Protein AF-0000000069212699 (afdb_homodimer)

Foldseek 3Di:
DVVVVLVCLLPVVLVVQCVVCVVVVPPVLNVLSVLSVVVSVVVVVVLVVCVVVDPPVVSSVVSSVVSCQCPPPNNVSSVVCCVPPVVVVCVVCVVVVVVVVVVVVVVVVVVVVVVVVVVVVVVVVVVVVVVVVVVVVD/DLVVVLVCLLPVVLVVQCVVCVVVVPPVLNVLSVLSVVVSVVVVVVLVVCVVVDPPVVSSVVSSVVSVQCPPPNNVSSVVCCVPPVVVVCVVCVVVVVVVVVVVVVVVVVVCVVVVVVVVVVVVVVVVVVVVVVVVVD

pLDDT: mean 81.92, std 11.81, range [38.22, 97.56]

Radius of gyration: 22.48 Å; Cα contacts (8 Å, |Δi|>4): 158; chains: 2; bounding box: 38×95×48 Å

Sequence (276 aa):
MMNFLLHTIRIIYPLIQSFKVLKNKDKEGQQTLLKYWCINWMISLLDIVLEIVLNDLLVDIVLVSLAIGLIYNNFKFSAAIFNNSIQPFIYQHEKKIEQFFSFIDDKVKSVWDKSSNSIENAAKEKIGEVVADQFKKKMMNFLLHTIRIIYPLIQSFKVLKNKDKEGQQTLLKYWCINWMISLLDIVLEIVLNDLLVDIVLVSLAIGLIYNNFKFSAAIFNNSIQPFIYQHEKKIEQFFSFIDDKVKSVWDKSSNSIENAAKEKIGEVVADQFKKK

InterPro domains:
  IPR004345 TB2/DP1/HVA22 [PF03134] (14-89)

Solvent-accessible surface area (backbone atoms only — not comparable to full-atom values): 14486 Å² total; per-residue (Å²): 120,74,60,57,59,52,50,43,56,68,44,52,51,55,46,52,51,47,52,49,24,57,74,66,65,32,63,68,52,38,51,31,50,40,37,32,54,48,49,53,53,52,50,56,57,47,46,60,54,41,58,72,75,39,55,69,71,58,39,50,53,52,51,49,51,52,50,52,47,36,56,34,79,82,25,47,46,22,33,47,49,36,60,68,51,50,48,50,52,48,63,74,38,38,69,62,48,50,50,50,51,50,54,49,55,50,50,52,51,51,50,46,56,54,44,53,51,46,51,51,48,48,48,49,48,49,50,42,48,54,52,48,50,57,52,66,75,94,118,73,61,57,57,51,51,42,56,67,44,52,52,56,46,52,50,48,52,50,24,58,74,66,67,33,64,68,52,39,50,31,50,40,38,31,55,49,49,54,53,55,50,53,57,46,47,60,54,39,58,73,75,40,56,70,70,57,41,50,54,52,51,50,53,53,51,52,47,35,54,33,79,82,26,48,46,22,33,48,49,36,60,67,48,50,48,51,52,48,62,77,38,38,69,62,48,51,50,50,50,50,53,50,55,51,51,53,48,52,50,47,56,52,44,56,51,46,51,51,47,47,50,49,48,50,51,44,47,54,51,49,52,58,53,65,78,93

Structure (mmCIF, N/CA/C/O backbone):
data_AF-0000000069212699-model_v1
#
loop_
_entity.id
_entity.type
_entity.pdbx_description
1 polymer 'Chromosome undetermined scaffold_17, whole genome shotgun sequence'
#
loop_
_atom_site.group_PDB
_atom_site.id
_atom_site.type_symbol
_atom_site.label_atom_id
_atom_site.label_alt_id
_atom_site.label_comp_id
_atom_site.label_asym_id
_atom_site.label_entity_id
_atom_site.label_seq_id
_atom_site.pdbx_PDB_ins_code
_atom_site.Cartn_x
_atom_site.Cartn_y
_atom_site.Cartn_z
_atom_site.occupancy
_atom_site.B_iso_or_equiv
_atom_site.auth_seq_id
_atom_site.auth_comp_id
_atom_site.auth_asym_id
_atom_site.auth_atom_id
_atom_site.pdbx_PDB_model_num
ATOM 1 N N . MET A 1 1 ? -17.484 11.742 -4.602 1 38.22 1 MET A N 1
ATOM 2 C CA . MET A 1 1 ? -16.969 11.75 -5.965 1 38.22 1 MET A CA 1
ATOM 3 C C . MET A 1 1 ? -15.438 11.797 -5.957 1 38.22 1 MET A C 1
ATOM 5 O O . MET A 1 1 ? -14.789 11.055 -6.691 1 38.22 1 MET A O 1
ATOM 9 N N . MET A 1 2 ? -14.812 12.938 -5.219 1 47.59 2 MET A N 1
ATOM 10 C CA . MET A 1 2 ? -13.391 13.273 -5.199 1 47.59 2 MET A CA 1
ATOM 11 C C . MET A 1 2 ? -12.562 12.102 -4.688 1 47.59 2 MET A C 1
ATOM 13 O O . MET A 1 2 ? -11.344 12.086 -4.855 1 47.59 2 MET A O 1
ATOM 17 N N . ASN A 1 3 ? -13.438 11.008 -4.258 1 66.75 3 ASN A N 1
ATOM 18 C CA . ASN A 1 3 ? -12.773 10.023 -3.402 1 66.75 3 ASN A CA 1
ATOM 19 C C . ASN A 1 3 ? -12.039 8.969 -4.223 1 66.75 3 ASN A C 1
ATOM 21 O O . ASN A 1 3 ? -10.938 8.547 -3.865 1 66.75 3 ASN A O 1
ATOM 25 N N . PHE A 1 4 ? -12.633 8.867 -5.523 1 70.12 4 PHE A N 1
ATOM 26 C CA . PHE A 1 4 ? -12 7.828 -6.332 1 70.12 4 PHE A CA 1
ATOM 27 C C . PHE A 1 4 ? -10.688 8.32 -6.914 1 70.12 4 PHE A C 1
ATOM 29 O O . PHE A 1 4 ? -9.68 7.609 -6.879 1 70.12 4 PHE A O 1
ATOM 36 N N . LEU A 1 5 ? -10.766 9.578 -7.336 1 67.88 5 LEU A N 1
ATOM 37 C CA . LEU A 1 5 ? -9.57 10.164 -7.922 1 67.88 5 LEU A CA 1
ATOM 38 C C . LEU A 1 5 ? -8.43 10.211 -6.906 1 67.88 5 LEU A C 1
ATOM 40 O O . LEU A 1 5 ? -7.285 9.898 -7.234 1 67.88 5 LEU A O 1
ATOM 44 N N . LEU A 1 6 ? -8.805 10.523 -5.738 1 72.69 6 LEU A N 1
ATOM 45 C CA . LEU A 1 6 ? -7.797 10.609 -4.684 1 72.69 6 LEU A CA 1
ATOM 46 C C . LEU A 1 6 ? -7.191 9.242 -4.391 1 72.69 6 LEU A C 1
ATOM 48 O O . LEU A 1 6 ? -5.977 9.125 -4.219 1 72.69 6 LEU A O 1
ATOM 52 N N . HIS A 1 7 ? -8.016 8.242 -4.449 1 77.56 7 HIS A N 1
ATOM 53 C CA . HIS A 1 7 ? -7.535 6.895 -4.188 1 77.56 7 HIS A CA 1
ATOM 54 C C . HIS A 1 7 ? -6.629 6.406 -5.312 1 77.56 7 HIS A C 1
ATOM 56 O O . HIS A 1 7 ? -5.598 5.773 -5.059 1 77.56 7 HIS A O 1
ATOM 62 N N . THR A 1 8 ? -6.984 6.832 -6.508 1 74.19 8 THR A N 1
ATOM 63 C CA . THR A 1 8 ? -6.188 6.418 -7.66 1 74.19 8 THR A CA 1
ATOM 64 C C . THR A 1 8 ? -4.801 7.055 -7.613 1 74.19 8 THR A C 1
ATOM 66 O O . THR A 1 8 ? -3.797 6.379 -7.844 1 74.19 8 THR A O 1
ATOM 69 N N . ILE A 1 9 ? -4.73 8.273 -7.25 1 78.38 9 ILE A N 1
ATOM 70 C CA . ILE A 1 9 ? -3.459 8.984 -7.219 1 78.38 9 ILE A CA 1
ATOM 71 C C . ILE A 1 9 ? -2.586 8.43 -6.098 1 78.38 9 ILE A C 1
ATOM 73 O O . ILE A 1 9 ? -1.366 8.32 -6.246 1 78.38 9 ILE A O 1
ATOM 77 N N . ARG A 1 10 ? -3.229 8.078 -5.02 1 84.69 10 ARG A N 1
ATOM 78 C CA . ARG A 1 10 ? -2.51 7.605 -3.842 1 84.69 10 ARG A CA 1
ATOM 79 C C . ARG A 1 10 ? -2.025 6.172 -4.035 1 84.69 10 ARG A C 1
ATOM 81 O O . ARG A 1 10 ? -1.122 5.715 -3.332 1 84.69 10 ARG A O 1
ATOM 88 N N . ILE A 1 11 ? -2.5 5.508 -5.09 1 89.31 11 ILE A N 1
ATOM 89 C CA . ILE A 1 11 ? -2.188 4.09 -5.219 1 89.31 11 ILE A CA 1
ATOM 90 C C . ILE A 1 11 ? -1.517 3.83 -6.566 1 89.31 11 ILE A C 1
ATOM 92 O O . ILE A 1 11 ? -0.404 3.301 -6.621 1 89.31 11 ILE A O 1
ATOM 96 N N . ILE A 1 12 ? -2.127 4.387 -7.641 1 87.88 12 ILE A N 1
ATOM 97 C CA . ILE A 1 12 ? -1.696 4.012 -8.984 1 87.88 12 ILE A CA 1
ATOM 98 C C . ILE A 1 12 ? -0.33 4.625 -9.281 1 87.88 12 ILE A C 1
ATOM 100 O O . ILE A 1 12 ? 0.588 3.93 -9.719 1 87.88 12 ILE A O 1
ATOM 104 N N . TYR A 1 13 ? -0.204 5.859 -8.945 1 89.5 13 TYR A N 1
ATOM 105 C CA . TYR A 1 13 ? 1.043 6.539 -9.281 1 89.5 13 TYR A CA 1
ATOM 106 C C . TYR A 1 13 ? 2.211 5.949 -8.5 1 89.5 13 TYR A C 1
ATOM 108 O O . TYR A 1 13 ? 3.227 5.566 -9.086 1 89.5 13 TYR A O 1
ATOM 116 N N . PRO A 1 14 ? 2.09 5.875 -7.195 1 92.94 14 PRO A N 1
ATOM 117 C CA . PRO A 1 14 ? 3.189 5.254 -6.457 1 92.94 14 PRO A CA 1
ATOM 118 C C . PRO A 1 14 ? 3.449 3.812 -6.895 1 92.94 14 PRO A C 1
ATOM 120 O O . PRO A 1 14 ? 4.594 3.35 -6.859 1 92.94 14 PRO A O 1
ATOM 123 N N . LEU A 1 15 ? 2.434 3.123 -7.277 1 92.88 15 LEU A N 1
ATOM 124 C CA . LEU A 1 15 ? 2.592 1.754 -7.762 1 92.88 15 LEU A CA 1
ATOM 125 C C . LEU A 1 15 ? 3.443 1.719 -9.023 1 92.88 15 LEU A C 1
ATOM 127 O O . LEU A 1 15 ? 4.379 0.92 -9.125 1 92.88 15 LEU A O 1
ATOM 131 N N . ILE A 1 16 ? 3.172 2.604 -9.891 1 91.31 16 ILE A N 1
ATOM 132 C CA . ILE A 1 16 ? 3.908 2.691 -11.141 1 91.31 16 ILE A CA 1
ATOM 133 C C . ILE A 1 16 ? 5.355 3.09 -10.867 1 91.31 16 ILE A C 1
ATOM 135 O O . ILE A 1 16 ? 6.285 2.521 -11.445 1 91.31 16 ILE A O 1
ATOM 139 N N . GLN A 1 17 ? 5.512 4.027 -10.031 1 93.25 17 GLN A N 1
ATOM 140 C CA . GLN A 1 17 ? 6.859 4.445 -9.664 1 93.25 17 GLN A CA 1
ATOM 141 C C . GLN A 1 17 ? 7.625 3.309 -8.992 1 93.25 17 GLN A C 1
ATOM 143 O O . GLN A 1 17 ? 8.836 3.176 -9.172 1 93.25 17 GLN A O 1
ATOM 148 N N . SER A 1 18 ? 6.965 2.525 -8.195 1 95.12 18 SER A N 1
ATOM 149 C CA . SER A 1 18 ? 7.586 1.363 -7.57 1 95.12 18 SER A CA 1
ATOM 150 C C . SER A 1 18 ? 8.117 0.389 -8.617 1 95.12 18 SER A C 1
ATOM 152 O O . SER A 1 18 ? 9.227 -0.127 -8.492 1 95.12 18 SER A O 1
ATOM 154 N N . PHE A 1 19 ? 7.297 0.187 -9.672 1 94.06 19 PHE A N 1
ATOM 155 C CA . PHE A 1 19 ? 7.75 -0.68 -10.75 1 94.06 19 PHE A CA 1
ATOM 156 C C . PHE A 1 19 ? 9 -0.11 -11.422 1 94.06 19 PHE A C 1
ATOM 158 O O . PHE A 1 19 ? 9.93 -0.85 -11.742 1 94.06 19 PHE A O 1
ATOM 165 N N . LYS A 1 20 ? 9.008 1.138 -11.555 1 92.62 20 LYS A N 1
ATOM 166 C CA . LYS A 1 20 ? 10.109 1.812 -12.234 1 92.62 20 LYS A CA 1
ATOM 167 C C . LYS A 1 20 ? 11.398 1.693 -11.43 1 92.62 20 LYS A C 1
ATOM 169 O O . LYS A 1 20 ? 12.461 1.394 -11.992 1 92.62 20 LYS A O 1
ATOM 174 N N . VAL A 1 21 ? 11.312 1.924 -10.172 1 94.38 21 VAL A N 1
ATOM 175 C CA . VAL A 1 21 ? 12.531 1.9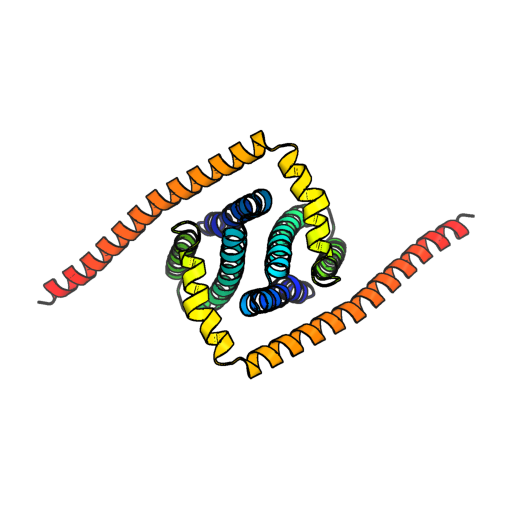16 -9.359 1 94.38 21 VAL A CA 1
ATOM 176 C C . VAL A 1 21 ? 13.031 0.483 -9.188 1 94.38 21 VAL A C 1
ATOM 178 O O . VAL A 1 21 ? 14.234 0.248 -9.078 1 94.38 21 VAL A O 1
ATOM 181 N N . LEU A 1 22 ? 12.062 -0.453 -9.211 1 94.69 22 LEU A N 1
ATOM 182 C CA . LEU A 1 22 ? 12.461 -1.855 -9.133 1 94.69 22 LEU A CA 1
ATOM 183 C C . LEU A 1 22 ? 13.125 -2.309 -10.422 1 94.69 22 LEU A C 1
ATOM 185 O O . LEU A 1 22 ? 14.148 -2.992 -10.398 1 94.69 22 LEU A O 1
ATOM 189 N N . LYS A 1 23 ? 12.516 -1.916 -11.508 1 91.5 23 LYS A N 1
ATOM 190 C CA . LYS A 1 23 ? 13.07 -2.238 -12.812 1 91.5 23 LYS A CA 1
ATOM 191 C C . LYS A 1 23 ? 14.477 -1.66 -12.977 1 91.5 23 LYS A C 1
ATOM 193 O O . LYS A 1 23 ? 15.367 -2.328 -13.492 1 91.5 23 LYS A O 1
ATOM 198 N N . ASN A 1 24 ? 14.695 -0.46 -12.5 1 92.5 24 ASN A N 1
ATOM 199 C CA . ASN A 1 24 ? 15.953 0.253 -12.68 1 92.5 24 ASN A CA 1
ATOM 200 C C . ASN A 1 24 ? 16.938 -0.046 -11.555 1 92.5 24 ASN A C 1
ATOM 202 O O . ASN A 1 24 ? 18.031 0.524 -11.5 1 92.5 24 ASN A O 1
ATOM 206 N N . LYS A 1 25 ? 16.594 -0.885 -10.656 1 94.06 25 LYS A N 1
ATOM 207 C CA . LYS A 1 25 ? 17.422 -1.26 -9.516 1 94.06 25 LYS A CA 1
ATOM 208 C C . LYS A 1 25 ? 17.906 -0.026 -8.75 1 94.06 25 LYS A C 1
ATOM 210 O O . LYS A 1 25 ? 19.062 0.052 -8.359 1 94.06 25 LYS A O 1
ATOM 215 N N . ASP A 1 26 ? 17.016 0.958 -8.641 1 95.38 26 ASP A N 1
ATOM 216 C CA . ASP A 1 26 ? 17.281 2.189 -7.902 1 95.38 26 ASP A CA 1
ATOM 217 C C . ASP A 1 26 ? 17.031 2 -6.406 1 95.38 26 ASP A C 1
ATOM 219 O O . ASP A 1 26 ? 15.93 2.236 -5.918 1 95.38 26 ASP A O 1
ATOM 223 N N . LYS A 1 27 ? 18.047 1.723 -5.656 1 95.56 27 LYS A N 1
ATOM 224 C CA . LYS A 1 27 ? 17.922 1.355 -4.25 1 95.56 27 LYS A CA 1
ATOM 225 C C . LYS A 1 27 ? 17.406 2.523 -3.418 1 95.56 27 LYS A C 1
ATOM 227 O O . LYS A 1 27 ? 16.625 2.326 -2.482 1 95.56 27 LYS A O 1
ATOM 232 N N . GLU A 1 28 ? 17.859 3.697 -3.74 1 94.56 28 GLU A N 1
ATOM 233 C CA . GLU A 1 28 ? 17.375 4.871 -3.018 1 94.56 28 GLU A CA 1
ATOM 234 C C . GLU A 1 28 ? 15.891 5.109 -3.268 1 94.56 28 GLU A C 1
ATOM 236 O O . GLU A 1 28 ? 15.141 5.426 -2.34 1 94.56 28 GLU A O 1
ATOM 241 N N . GLY A 1 29 ? 15.523 4.969 -4.523 1 95.62 29 GLY A N 1
ATOM 242 C CA . GLY A 1 29 ? 14.117 5.094 -4.871 1 95.62 29 GLY A CA 1
ATOM 243 C C . GLY A 1 29 ? 13.25 4.039 -4.211 1 95.62 29 GLY A C 1
ATOM 244 O O . GLY A 1 29 ? 12.133 4.332 -3.775 1 95.62 29 GLY A O 1
ATOM 245 N N . GLN A 1 30 ? 13.844 2.842 -4.168 1 96.56 30 GLN A N 1
ATOM 246 C CA . GLN A 1 30 ? 13.102 1.753 -3.535 1 96.56 30 GLN A CA 1
ATOM 247 C C . GLN A 1 30 ? 12.844 2.047 -2.061 1 96.56 30 GLN A C 1
ATOM 249 O O . GLN A 1 30 ? 11.742 1.805 -1.559 1 96.56 30 GLN A O 1
ATOM 254 N N . GLN A 1 31 ? 13.828 2.545 -1.433 1 97 31 GLN A N 1
ATOM 255 C CA . GLN A 1 31 ? 13.672 2.904 -0.028 1 97 31 GLN A CA 1
ATOM 256 C C . GLN A 1 31 ? 12.625 4.004 0.142 1 97 31 GLN A C 1
ATOM 258 O O . GLN A 1 31 ? 11.773 3.93 1.031 1 97 31 GLN A O 1
ATOM 263 N N . THR A 1 32 ? 12.727 5 -0.718 1 96.25 32 THR A N 1
ATOM 264 C CA . THR A 1 32 ? 11.828 6.148 -0.649 1 96.25 32 THR A CA 1
ATOM 265 C C . THR A 1 32 ? 10.383 5.715 -0.849 1 96.25 32 THR A C 1
ATOM 267 O O . THR A 1 32 ? 9.484 6.16 -0.123 1 96.25 32 THR A O 1
ATOM 270 N N . LEU A 1 33 ? 10.203 4.852 -1.807 1 96.88 33 LEU A N 1
ATOM 271 C CA . LEU A 1 33 ? 8.844 4.406 -2.111 1 96.88 33 LEU A CA 1
ATOM 272 C C . LEU A 1 33 ? 8.312 3.488 -1.016 1 96.88 33 LEU A C 1
ATOM 274 O O . LEU A 1 33 ? 7.113 3.48 -0.733 1 96.88 33 LEU A O 1
ATOM 278 N N . LEU A 1 34 ? 9.219 2.721 -0.4 1 97.5 34 LEU A N 1
ATOM 279 C CA . LEU A 1 34 ? 8.789 1.922 0.745 1 97.5 34 LEU A CA 1
ATOM 280 C C . LEU A 1 34 ? 8.32 2.816 1.886 1 97.5 34 LEU A C 1
ATOM 282 O O . LEU A 1 34 ? 7.281 2.549 2.498 1 97.5 34 LEU A O 1
ATOM 286 N N . LYS A 1 35 ? 9.047 3.852 2.162 1 96.5 35 LYS A N 1
ATOM 287 C CA . LYS A 1 35 ? 8.641 4.82 3.176 1 96.5 35 LYS A CA 1
ATOM 288 C C . LYS A 1 35 ? 7.293 5.445 2.828 1 96.5 35 LYS A C 1
ATOM 290 O O . LYS A 1 35 ? 6.453 5.656 3.707 1 96.5 35 LYS A O 1
ATOM 295 N N . TYR A 1 36 ? 7.137 5.73 1.591 1 95.44 36 TYR A N 1
ATOM 296 C CA . TYR A 1 36 ? 5.867 6.289 1.144 1 95.44 36 TYR A CA 1
ATOM 297 C C . TYR A 1 36 ? 4.707 5.363 1.491 1 95.44 36 TYR A C 1
ATOM 299 O O . TYR A 1 36 ? 3.68 5.809 2.004 1 95.44 36 TYR A O 1
ATOM 307 N N . TRP A 1 37 ? 4.848 4.105 1.106 1 94.62 37 TRP A N 1
ATOM 308 C CA . TRP A 1 37 ? 3.768 3.156 1.36 1 94.62 37 TRP A CA 1
ATOM 309 C C . TRP A 1 37 ? 3.447 3.082 2.85 1 94.62 37 TRP A C 1
ATOM 311 O O . TRP A 1 37 ? 2.281 2.961 3.234 1 94.62 37 TRP A O 1
ATOM 321 N N . CYS A 1 38 ? 4.473 3.139 3.678 1 94.38 38 CYS A N 1
ATOM 322 C CA . CYS A 1 38 ? 4.254 3.164 5.121 1 94.38 38 CYS A CA 1
ATOM 323 C C . CYS A 1 38 ? 3.451 4.391 5.531 1 94.38 38 CYS A C 1
ATOM 325 O O . CYS A 1 38 ? 2.459 4.277 6.254 1 94.38 38 CYS A O 1
ATOM 327 N N . ILE A 1 39 ? 3.822 5.508 5.027 1 92.5 39 ILE A N 1
ATOM 328 C CA . ILE A 1 39 ? 3.162 6.762 5.375 1 92.5 39 ILE A CA 1
ATOM 329 C C . ILE A 1 39 ? 1.72 6.742 4.871 1 92.5 39 ILE A C 1
ATOM 331 O O . ILE A 1 39 ? 0.812 7.227 5.551 1 92.5 39 ILE A O 1
ATOM 335 N N . ASN A 1 40 ? 1.562 6.23 3.66 1 91.56 40 ASN A N 1
ATOM 336 C CA . ASN A 1 40 ? 0.228 6.133 3.078 1 91.56 40 ASN A CA 1
ATOM 337 C C . ASN A 1 40 ? -0.714 5.324 3.965 1 91.56 40 ASN A C 1
ATOM 339 O O . ASN A 1 40 ? -1.885 5.676 4.117 1 91.56 40 ASN A O 1
ATOM 343 N N . TRP A 1 41 ? -0.277 4.262 4.539 1 89.25 41 TRP A N 1
ATOM 344 C CA . TRP A 1 41 ? -1.097 3.443 5.426 1 89.25 41 TRP A CA 1
ATOM 345 C C . TRP A 1 41 ? -1.358 4.164 6.746 1 89.25 41 TRP A C 1
ATOM 347 O O . TRP A 1 41 ? -2.447 4.055 7.316 1 89.25 41 TRP A O 1
ATOM 357 N N . MET A 1 42 ? -0.385 4.879 7.238 1 87.88 42 MET A N 1
ATOM 358 C CA . MET A 1 42 ? -0.565 5.648 8.469 1 87.88 42 MET A CA 1
ATOM 359 C C . MET A 1 42 ? -1.603 6.75 8.266 1 87.88 42 MET A C 1
ATOM 361 O O . MET A 1 42 ? -2.418 7.004 9.156 1 87.88 42 MET A O 1
ATOM 365 N N . ILE A 1 43 ? -1.587 7.395 7.148 1 86.06 43 ILE A N 1
ATOM 366 C CA . ILE A 1 43 ? -2.549 8.438 6.82 1 86.06 43 ILE A CA 1
ATOM 367 C C . ILE A 1 43 ? -3.947 7.836 6.699 1 86.06 43 ILE A C 1
ATOM 369 O O . ILE A 1 43 ? -4.938 8.461 7.086 1 86.06 43 ILE A O 1
ATOM 373 N N . SER A 1 44 ? -4.02 6.613 6.113 1 83.88 44 SER A N 1
ATOM 374 C CA . SER A 1 44 ? -5.309 5.941 6 1 83.88 44 SER A CA 1
ATOM 375 C C . SER A 1 44 ? -5.926 5.699 7.375 1 83.88 44 SER A C 1
ATOM 377 O O . SER A 1 44 ? -7.145 5.762 7.531 1 83.88 44 SER A O 1
ATOM 379 N N . LEU A 1 45 ? -5.16 5.395 8.328 1 82.75 45 LEU A N 1
ATOM 380 C CA . LEU A 1 45 ? -5.625 5.227 9.703 1 82.75 45 LEU A CA 1
ATOM 381 C C . LEU A 1 45 ? -6.062 6.562 10.297 1 82.75 45 LEU A C 1
ATOM 383 O O . LEU A 1 45 ? -7.055 6.633 11.023 1 82.75 45 LEU A O 1
ATOM 387 N N . LEU A 1 46 ? -5.352 7.566 9.984 1 84.56 46 LEU A N 1
ATOM 388 C CA . LEU A 1 46 ? -5.688 8.922 10.422 1 84.56 46 LEU A CA 1
ATOM 389 C C . LEU A 1 46 ? -7.027 9.359 9.836 1 84.56 46 LEU A C 1
ATOM 391 O O . LEU A 1 46 ? -7.777 10.094 10.484 1 84.56 46 LEU A O 1
ATOM 395 N N . ASP A 1 47 ? -7.301 8.898 8.648 1 83.31 47 ASP A N 1
ATOM 396 C CA . ASP A 1 47 ? -8.555 9.211 7.973 1 83.31 47 ASP A CA 1
ATOM 397 C C . ASP A 1 47 ? -9.758 8.781 8.812 1 83.31 47 ASP A C 1
ATOM 399 O O . ASP A 1 47 ? -10.766 9.484 8.867 1 83.31 47 ASP A O 1
ATOM 403 N N . ILE A 1 48 ? -9.602 7.637 9.438 1 83.94 48 ILE A N 1
ATOM 404 C CA . ILE A 1 48 ? -10.68 7.121 10.266 1 83.94 48 ILE A CA 1
ATOM 405 C C . ILE A 1 48 ? -10.953 8.086 11.422 1 83.94 48 ILE A C 1
ATOM 407 O O . ILE A 1 48 ? -12.109 8.383 11.734 1 83.94 48 ILE A O 1
ATOM 411 N N . VAL A 1 49 ? -9.969 8.633 12 1 86 49 VAL A N 1
ATOM 412 C CA . VAL A 1 49 ? -10.078 9.555 13.125 1 86 49 VAL A CA 1
ATOM 413 C C . VAL A 1 49 ? -10.617 10.898 12.641 1 86 49 VAL A C 1
ATOM 415 O O . VAL A 1 49 ? -11.492 11.484 13.273 1 86 49 VAL A O 1
ATOM 418 N N . LEU A 1 50 ? -10.039 11.391 11.484 1 85.69 50 LEU A N 1
ATOM 419 C CA . LEU A 1 50 ? -10.438 12.688 10.938 1 85.69 50 LEU A CA 1
ATOM 420 C C . LEU A 1 50 ? -11.914 12.688 10.562 1 85.69 50 LEU A C 1
ATOM 422 O O . LEU A 1 50 ? -12.586 13.711 10.695 1 85.69 50 LEU A O 1
ATOM 426 N N . GLU A 1 51 ? -12.445 11.547 10.133 1 86.62 51 GLU A N 1
ATOM 427 C CA . GLU A 1 51 ? -13.844 11.438 9.734 1 86.62 51 GLU A CA 1
ATOM 428 C C . GLU A 1 51 ? -14.773 11.562 10.938 1 86.62 51 GLU A C 1
ATOM 430 O O . GLU A 1 51 ? -15.93 11.969 10.805 1 86.62 51 GLU A O 1
ATOM 435 N N . ILE A 1 52 ? -14.305 11.195 12.062 1 88.56 52 ILE A N 1
ATOM 436 C CA . ILE A 1 52 ? -15.086 11.289 13.289 1 88.56 52 ILE A CA 1
ATOM 43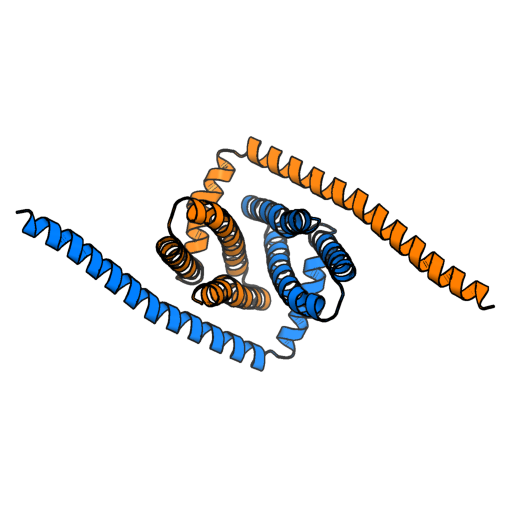7 C C . ILE A 1 52 ? -15.141 12.742 13.758 1 88.56 52 ILE A C 1
ATOM 439 O O . ILE A 1 52 ? -16.172 13.211 14.242 1 88.56 52 ILE A O 1
ATOM 443 N N . VAL A 1 53 ? -14.109 13.469 13.641 1 90.25 53 VAL A N 1
ATOM 444 C CA . VAL A 1 53 ? -13.938 14.781 14.25 1 90.25 53 VAL A CA 1
ATOM 445 C C . VAL A 1 53 ? -14.344 15.867 13.266 1 90.25 53 VAL A C 1
ATOM 447 O O . VAL A 1 53 ? -14.953 16.875 13.648 1 90.25 53 VAL A O 1
ATOM 450 N N . LEU A 1 54 ? -13.992 15.734 12.016 1 88.69 54 LEU A N 1
ATOM 451 C CA . LEU A 1 54 ? -14.18 16.781 11.016 1 88.69 54 LEU A CA 1
ATOM 452 C C . LEU A 1 54 ? -15.344 16.438 10.086 1 88.69 54 LEU A C 1
ATOM 454 O O . LEU A 1 54 ? -15.781 15.289 10.031 1 88.69 54 LEU A O 1
ATOM 458 N N . ASN A 1 55 ? -15.898 17.484 9.492 1 86.44 55 ASN A N 1
ATOM 459 C CA . ASN A 1 55 ? -16.922 17.234 8.477 1 86.44 55 ASN A CA 1
ATOM 460 C C . ASN A 1 55 ? -16.312 16.719 7.18 1 86.44 55 ASN A C 1
ATOM 462 O O . ASN A 1 55 ? -15.086 16.766 7 1 86.44 55 ASN A O 1
ATOM 466 N N . ASP A 1 56 ? -17.094 16.234 6.301 1 81.12 56 ASP A N 1
ATOM 467 C CA . ASP A 1 56 ? -16.656 15.539 5.086 1 81.12 56 ASP A CA 1
ATOM 468 C C . ASP A 1 56 ? -15.836 16.453 4.195 1 81.12 56 ASP A C 1
ATOM 470 O O . ASP A 1 56 ? -14.82 16.047 3.637 1 81.12 56 ASP A O 1
ATOM 474 N N . LEU A 1 57 ? -16.359 17.672 4.094 1 78.75 57 LEU A N 1
ATOM 475 C CA . LEU A 1 57 ? -15.664 18.625 3.221 1 78.75 57 LEU A CA 1
ATOM 476 C C . LEU A 1 57 ? -14.25 18.875 3.721 1 78.75 57 LEU A C 1
ATOM 478 O O . LEU A 1 57 ? -13.297 18.875 2.936 1 78.75 57 LEU A O 1
ATOM 482 N N . LEU A 1 58 ? -14.086 19.125 4.992 1 84.88 58 LEU A N 1
ATOM 483 C CA . LEU A 1 58 ? -12.781 19.406 5.578 1 84.88 58 LEU A CA 1
ATOM 484 C C . LEU A 1 58 ? -11.875 18.188 5.496 1 84.88 58 LEU A C 1
ATOM 486 O O . LEU A 1 58 ? -10.672 18.312 5.25 1 84.88 58 LEU A O 1
ATOM 490 N N . VAL A 1 59 ? -12.359 17.031 5.699 1 81.19 59 VAL A N 1
ATOM 491 C CA . VAL A 1 59 ? -11.594 15.789 5.617 1 81.19 59 VAL A CA 1
ATOM 492 C C . VAL A 1 59 ? -11.023 15.625 4.207 1 81.19 59 VAL A C 1
ATOM 494 O O . VAL A 1 59 ? -9.844 15.32 4.043 1 81.19 59 VAL A O 1
ATOM 497 N N . ASP A 1 60 ? -11.836 15.891 3.242 1 75.62 60 ASP A N 1
ATOM 498 C CA . ASP A 1 60 ? -11.406 15.766 1.853 1 75.62 60 ASP A CA 1
ATOM 499 C C . ASP A 1 60 ? -10.258 16.719 1.542 1 75.62 60 ASP A C 1
ATOM 501 O O . ASP A 1 60 ? -9.289 16.328 0.879 1 75.62 60 ASP A O 1
ATOM 505 N N . ILE A 1 61 ? -10.414 17.844 1.993 1 77.31 61 ILE A N 1
ATOM 506 C CA . ILE A 1 61 ? -9.398 18.859 1.722 1 77.31 61 ILE A CA 1
ATOM 507 C C . ILE A 1 61 ? -8.078 18.438 2.363 1 77.31 61 ILE A C 1
ATOM 509 O O . ILE A 1 61 ? -7.016 18.531 1.737 1 77.31 61 ILE A O 1
ATOM 513 N N . VAL A 1 62 ? -8.172 18.016 3.588 1 82.31 62 VAL A N 1
ATOM 514 C CA . VAL A 1 62 ? -6.969 17.641 4.32 1 82.31 62 VAL A CA 1
ATOM 515 C C . VAL A 1 62 ? -6.316 16.422 3.654 1 82.31 62 VAL A C 1
ATOM 517 O O . VAL A 1 62 ? -5.105 16.406 3.43 1 82.31 62 VAL A O 1
ATOM 520 N N . LEU A 1 63 ? -7.09 15.5 3.277 1 79.56 63 LEU A N 1
ATOM 521 C CA . LEU A 1 63 ? -6.559 14.258 2.727 1 79.56 63 LEU A CA 1
ATOM 522 C C . LEU A 1 63 ? -5.977 14.484 1.335 1 79.56 63 LEU A C 1
ATOM 524 O O . LEU A 1 63 ? -4.957 13.891 0.979 1 79.56 63 LEU A O 1
ATOM 528 N N . VAL A 1 64 ? -6.562 15.297 0.606 1 77.62 64 VAL A N 1
ATOM 529 C CA . VAL A 1 64 ? -6.051 15.617 -0.722 1 77.62 64 VAL A CA 1
ATOM 530 C C . VAL A 1 64 ? -4.707 16.328 -0.601 1 77.62 64 VAL A C 1
ATOM 532 O O . VAL A 1 64 ? -3.766 16.031 -1.337 1 77.62 64 VAL A O 1
ATOM 535 N N . SER A 1 65 ? -4.664 17.25 0.285 1 80.5 65 SER A N 1
ATOM 536 C CA . SER A 1 65 ? -3.424 17.984 0.509 1 80.5 65 SER A CA 1
ATOM 537 C C . SER A 1 65 ? -2.301 17.062 0.952 1 80.5 65 SER A C 1
ATOM 539 O O . SER A 1 65 ? -1.167 17.172 0.481 1 80.5 65 SER A O 1
ATOM 541 N N . LEU A 1 66 ? -2.646 16.172 1.83 1 82 66 LEU A N 1
ATOM 542 C CA . LEU A 1 66 ? -1.659 15.211 2.312 1 82 66 LEU A CA 1
ATOM 543 C C . LEU A 1 66 ? -1.2 14.297 1.186 1 82 66 LEU A C 1
ATOM 545 O O . LEU A 1 66 ? -0.008 14.008 1.06 1 82 66 LEU A O 1
ATOM 549 N N . ALA A 1 67 ? -2.09 13.891 0.337 1 79.06 67 ALA A N 1
ATOM 550 C CA . ALA A 1 67 ? -1.782 12.984 -0.767 1 79.06 67 ALA A CA 1
ATOM 551 C C . ALA A 1 67 ? -0.862 13.656 -1.784 1 79.06 67 ALA A C 1
ATOM 553 O O . ALA A 1 67 ? 0.122 13.062 -2.227 1 79.06 67 ALA A O 1
ATOM 554 N N . ILE A 1 68 ? -1.108 14.797 -2.115 1 78.5 68 ILE A N 1
ATOM 555 C CA . ILE A 1 68 ? -0.298 15.547 -3.072 1 78.5 68 ILE A CA 1
ATOM 556 C C . ILE A 1 68 ? 1.086 15.805 -2.482 1 78.5 68 ILE A C 1
ATOM 558 O O . ILE A 1 68 ? 2.098 15.68 -3.176 1 78.5 68 ILE A O 1
ATOM 562 N N . GLY A 1 69 ? 1.038 16.188 -1.261 1 81.81 69 GLY A N 1
ATOM 563 C CA . GLY A 1 69 ? 2.303 16.438 -0.594 1 81.81 69 GLY A CA 1
ATOM 564 C C . GLY A 1 69 ? 3.217 15.234 -0.549 1 81.81 69 GLY A C 1
ATOM 565 O O . GLY A 1 69 ? 4.438 15.367 -0.672 1 81.81 69 GLY A O 1
ATOM 566 N N . LEU A 1 70 ? 2.643 14.117 -0.456 1 85.69 70 LEU A N 1
ATOM 567 C CA . LEU A 1 70 ? 3.432 12.898 -0.333 1 85.69 70 LEU A CA 1
ATOM 568 C C . LEU A 1 70 ? 4.117 12.555 -1.652 1 85.69 70 LEU A C 1
ATOM 570 O O . LEU A 1 70 ? 5.188 11.945 -1.661 1 85.69 70 LEU A O 1
ATOM 574 N N . ILE A 1 71 ? 3.484 12.969 -2.748 1 85.88 71 ILE A N 1
ATOM 575 C CA . ILE A 1 71 ? 4.027 12.648 -4.062 1 85.88 71 ILE A CA 1
ATOM 576 C C . ILE A 1 71 ? 4.953 13.766 -4.527 1 85.88 71 ILE A C 1
ATOM 578 O O . ILE A 1 71 ? 5.762 13.57 -5.438 1 85.88 71 ILE A O 1
ATOM 582 N N . TYR A 1 72 ? 4.957 14.773 -3.775 1 78.5 72 TYR A N 1
ATOM 583 C CA . TYR A 1 72 ? 5.738 15.953 -4.133 1 78.5 72 TYR A CA 1
ATOM 584 C C . TYR A 1 72 ? 7.23 15.641 -4.141 1 78.5 72 TYR A C 1
ATOM 586 O O . TYR A 1 72 ? 7.715 14.883 -3.297 1 78.5 72 TYR A O 1
ATOM 594 N N . ASN A 1 73 ? 7.934 16.25 -5.113 1 80.81 73 ASN A N 1
ATOM 595 C CA . ASN A 1 73 ? 9.383 16.172 -5.266 1 80.81 73 ASN A CA 1
ATOM 596 C C . ASN A 1 73 ? 9.859 14.719 -5.254 1 80.81 73 ASN A C 1
ATOM 598 O O . ASN A 1 73 ? 10.766 14.359 -4.496 1 80.81 73 ASN A O 1
ATOM 602 N N . ASN A 1 74 ? 9.227 13.875 -5.992 1 85.44 74 ASN A N 1
ATOM 603 C CA . ASN A 1 74 ? 9.609 12.477 -6.16 1 85.44 74 ASN A CA 1
ATOM 604 C C . ASN A 1 74 ? 9.609 11.734 -4.828 1 85.44 74 ASN A C 1
ATOM 606 O O . ASN A 1 74 ? 10.594 11.078 -4.48 1 85.44 74 ASN A O 1
ATOM 610 N N . PHE A 1 75 ? 8.664 11.938 -4.012 1 89.44 75 PHE A N 1
ATOM 611 C CA . PHE A 1 75 ? 8.375 11.219 -2.775 1 89.44 75 PHE A CA 1
ATOM 612 C C . PHE A 1 75 ? 9.367 11.602 -1.686 1 89.44 75 PHE A C 1
ATOM 614 O O . PHE A 1 75 ? 9.422 10.961 -0.635 1 89.44 75 PHE A O 1
ATOM 621 N N . LYS A 1 76 ? 10.102 12.703 -1.914 1 88.62 76 LYS A N 1
ATOM 622 C CA . LYS A 1 76 ? 11.078 13.141 -0.913 1 88.62 76 LYS A CA 1
ATOM 623 C C . LYS A 1 76 ? 10.375 13.68 0.332 1 88.62 76 LYS A C 1
ATOM 625 O O . LYS A 1 76 ? 10.883 13.539 1.445 1 88.62 76 LYS A O 1
ATOM 630 N N . PHE A 1 77 ? 9.273 14.219 0.078 1 84.56 77 PHE A N 1
ATOM 631 C CA . PHE A 1 77 ? 8.5 14.703 1.22 1 84.56 77 PHE A CA 1
ATOM 632 C C . PHE A 1 77 ? 8.055 13.547 2.104 1 84.56 77 PHE A C 1
ATOM 634 O O . PHE A 1 77 ? 8.133 13.625 3.33 1 84.56 77 PHE A O 1
ATOM 641 N N . SER A 1 78 ? 7.559 12.508 1.501 1 87.56 78 SER A N 1
ATOM 642 C CA . SER A 1 78 ? 7.16 11.344 2.277 1 87.56 78 SER A CA 1
ATOM 643 C C . SER A 1 78 ? 8.344 10.742 3.025 1 87.56 78 SER A C 1
ATOM 645 O O . SER A 1 78 ? 8.219 10.344 4.184 1 87.56 78 SER A O 1
ATOM 647 N N . ALA A 1 79 ? 9.477 10.703 2.363 1 91.5 79 ALA A N 1
ATOM 648 C CA . ALA A 1 79 ? 10.68 10.234 3.031 1 91.5 79 ALA A CA 1
ATOM 649 C C . ALA A 1 79 ? 11.031 11.117 4.223 1 91.5 79 ALA A C 1
ATOM 651 O O . ALA A 1 79 ? 11.453 10.625 5.27 1 91.5 79 ALA A O 1
ATOM 652 N N . ALA A 1 80 ? 10.844 12.375 4.086 1 90.5 80 ALA A N 1
ATOM 653 C CA . ALA A 1 80 ? 11.141 13.32 5.164 1 90.5 80 ALA A CA 1
ATOM 654 C C . ALA A 1 80 ? 10.195 13.109 6.348 1 90.5 80 ALA A C 1
ATOM 656 O O . ALA A 1 80 ? 10.625 13.164 7.504 1 90.5 80 ALA A O 1
ATOM 657 N N . ILE A 1 81 ? 8.953 12.922 6.023 1 89 81 ILE A N 1
ATOM 658 C CA . ILE A 1 81 ? 7.969 12.664 7.07 1 89 81 ILE A CA 1
ATOM 659 C C . ILE A 1 81 ? 8.352 11.398 7.84 1 89 81 ILE A C 1
ATOM 661 O O . ILE A 1 81 ? 8.352 11.391 9.07 1 89 81 ILE A O 1
ATOM 665 N N . PHE A 1 82 ? 8.695 10.414 7.102 1 92.69 82 PHE A N 1
ATOM 666 C CA . PHE A 1 82 ? 9.102 9.164 7.727 1 92.69 82 PHE A CA 1
ATOM 667 C C . PHE A 1 82 ? 10.312 9.367 8.633 1 92.69 82 PHE A C 1
ATOM 669 O O . PHE A 1 82 ? 10.297 8.969 9.797 1 92.69 82 PHE A O 1
ATOM 676 N N . ASN A 1 83 ? 11.281 9.984 8.125 1 91.88 83 ASN A N 1
ATOM 677 C CA . ASN A 1 83 ? 12.555 10.148 8.812 1 91.88 83 ASN A CA 1
ATOM 678 C C . ASN A 1 83 ? 12.422 11.062 10.031 1 91.88 83 ASN A C 1
ATOM 680 O O . ASN A 1 83 ? 13.117 10.867 11.031 1 91.88 83 ASN A O 1
ATOM 684 N N . ASN A 1 84 ? 11.492 11.992 9.938 1 91.12 84 ASN A N 1
ATOM 685 C CA . ASN A 1 84 ? 11.43 13 11 1 91.12 84 ASN A CA 1
ATOM 686 C C . ASN A 1 84 ? 10.344 12.672 12.016 1 91.12 84 ASN A C 1
ATOM 688 O O . ASN A 1 84 ? 10.383 13.164 13.148 1 91.12 84 ASN A O 1
ATOM 692 N N . SER A 1 85 ? 9.445 11.906 11.648 1 87.94 85 SER A N 1
ATOM 693 C CA . SER A 1 85 ? 8.344 11.617 12.555 1 87.94 85 SER A CA 1
ATOM 694 C C . SER A 1 85 ? 8.336 10.148 12.969 1 87.94 85 SER A C 1
ATOM 696 O O . SER A 1 85 ? 8.367 9.836 14.156 1 87.94 85 SER A O 1
ATOM 698 N N . ILE A 1 86 ? 8.375 9.266 12.008 1 89.19 86 ILE A N 1
ATOM 699 C CA . ILE A 1 86 ? 8.188 7.848 12.289 1 89.19 86 ILE A CA 1
ATOM 700 C C . ILE A 1 86 ? 9.477 7.262 12.859 1 89.19 86 ILE A C 1
ATOM 702 O O . ILE A 1 86 ? 9.461 6.613 13.906 1 89.19 86 ILE A O 1
ATOM 706 N N . GLN A 1 87 ? 10.508 7.559 12.203 1 90.56 87 GLN A N 1
ATOM 707 C CA . GLN A 1 87 ? 11.797 6.969 12.57 1 90.56 87 GLN A CA 1
ATOM 708 C C . GLN A 1 87 ? 12.188 7.336 13.992 1 90.56 87 GLN A C 1
ATOM 710 O O . GLN A 1 87 ? 12.523 6.465 14.797 1 90.56 87 GLN A O 1
ATOM 715 N N . PRO A 1 88 ? 12.109 8.602 14.344 1 87.81 88 PRO A N 1
ATOM 716 C CA . PRO A 1 88 ? 12.469 8.961 15.719 1 87.81 88 PRO A CA 1
ATOM 717 C C . PRO A 1 88 ? 11.516 8.359 16.75 1 87.81 88 PRO A C 1
ATOM 719 O O . PRO A 1 88 ? 11.938 8.031 17.859 1 87.81 88 PRO A O 1
ATOM 722 N N . PHE A 1 89 ? 10.266 8.281 16.422 1 88.69 89 PHE A N 1
ATOM 723 C CA . PHE A 1 89 ? 9.297 7.656 17.312 1 88.69 89 PHE A CA 1
ATOM 724 C C . PHE A 1 89 ? 9.664 6.203 17.578 1 88.69 89 PHE A C 1
ATOM 726 O O . PHE A 1 89 ? 9.57 5.73 18.719 1 88.69 89 PHE A O 1
ATOM 733 N N . ILE A 1 90 ? 10.094 5.473 16.578 1 86.38 90 ILE A N 1
ATOM 734 C CA . ILE A 1 90 ? 10.492 4.074 16.688 1 86.38 90 ILE A CA 1
ATOM 735 C C . ILE A 1 90 ? 11.727 3.963 17.594 1 86.38 90 ILE A C 1
ATOM 737 O O . ILE A 1 90 ? 11.797 3.086 18.453 1 86.38 90 ILE A O 1
ATOM 741 N N . TYR A 1 91 ? 12.57 4.863 17.406 1 85.44 91 TYR A N 1
ATOM 742 C CA . TYR A 1 91 ? 13.812 4.82 18.156 1 85.44 91 TYR A CA 1
ATOM 743 C C . TYR A 1 91 ? 13.57 5.168 19.625 1 85.44 91 TYR A C 1
ATOM 745 O O . TYR A 1 91 ? 14.188 4.586 20.516 1 85.44 91 TYR A O 1
ATOM 753 N N . GLN A 1 92 ? 12.719 6.094 19.906 1 88.5 92 GLN A N 1
ATOM 754 C CA . GLN A 1 92 ? 12.43 6.543 21.266 1 88.5 92 GLN A CA 1
ATOM 755 C C . GLN A 1 92 ? 11.703 5.461 22.062 1 88.5 92 GLN A C 1
ATOM 757 O O . GLN A 1 92 ? 11.844 5.383 23.281 1 88.5 92 GLN A O 1
ATOM 762 N N . HIS A 1 93 ? 10.93 4.688 21.375 1 88.81 93 HIS A N 1
ATOM 763 C CA . HIS A 1 93 ? 10.141 3.656 22.047 1 88.81 93 HIS A CA 1
ATOM 764 C C . HIS A 1 93 ? 10.578 2.262 21.594 1 88.81 93 HIS A C 1
ATOM 766 O O . HIS A 1 93 ? 9.734 1.389 21.375 1 88.81 93 HIS A O 1
ATOM 772 N N . GLU A 1 94 ? 11.836 2.131 21.406 1 86.88 94 GLU A N 1
ATOM 773 C CA . GLU A 1 94 ? 12.414 0.943 20.781 1 86.88 94 GLU A CA 1
ATOM 774 C C . GLU A 1 94 ? 11.953 -0.33 21.484 1 86.88 94 GLU A C 1
ATOM 776 O O . GLU A 1 94 ? 11.516 -1.28 20.828 1 86.88 94 GLU A O 1
ATOM 781 N N . LYS A 1 95 ? 12.047 -0.367 22.812 1 89.62 95 LYS A N 1
ATOM 782 C CA . LYS A 1 95 ? 11.695 -1.567 23.562 1 89.62 95 LYS A CA 1
ATOM 783 C C . LYS A 1 95 ? 10.227 -1.926 23.375 1 89.62 95 LYS A C 1
ATOM 785 O O . LYS A 1 95 ? 9.891 -3.08 23.109 1 89.62 95 LYS A O 1
ATOM 790 N N . LYS A 1 96 ? 9.344 -0.921 23.547 1 89.19 96 LYS A N 1
ATOM 791 C CA . LYS A 1 96 ? 7.914 -1.141 23.375 1 89.19 96 LYS A CA 1
ATOM 792 C C . LYS A 1 96 ? 7.594 -1.57 21.953 1 89.19 96 LYS A C 1
ATOM 794 O O . LYS A 1 96 ? 6.742 -2.436 21.734 1 89.19 96 LYS A O 1
ATOM 799 N N . ILE A 1 97 ? 8.242 -0.958 21.031 1 86.81 97 ILE A N 1
ATOM 800 C CA . ILE A 1 97 ? 8.023 -1.257 19.625 1 86.81 97 ILE A CA 1
ATOM 801 C C . ILE A 1 97 ? 8.492 -2.676 19.312 1 86.81 97 ILE A C 1
ATOM 803 O O . ILE A 1 97 ? 7.812 -3.42 18.609 1 86.81 97 ILE A O 1
ATOM 807 N N . GLU A 1 98 ? 9.641 -2.996 19.859 1 88 98 GLU A N 1
ATOM 808 C CA . GLU A 1 98 ? 10.141 -4.352 19.656 1 88 98 GLU A CA 1
ATOM 809 C C . GLU A 1 98 ? 9.195 -5.387 20.25 1 88 98 GLU A C 1
ATOM 811 O O . GLU A 1 98 ? 9.008 -6.465 19.688 1 88 98 GLU A O 1
ATOM 816 N N . GLN A 1 99 ? 8.672 -5.113 21.406 1 89.75 99 GLN A N 1
ATOM 817 C CA . GLN A 1 99 ? 7.691 -6.004 22.016 1 89.75 99 GLN A CA 1
ATOM 818 C C . GLN A 1 99 ? 6.445 -6.121 21.141 1 89.75 99 GLN A C 1
ATOM 820 O O 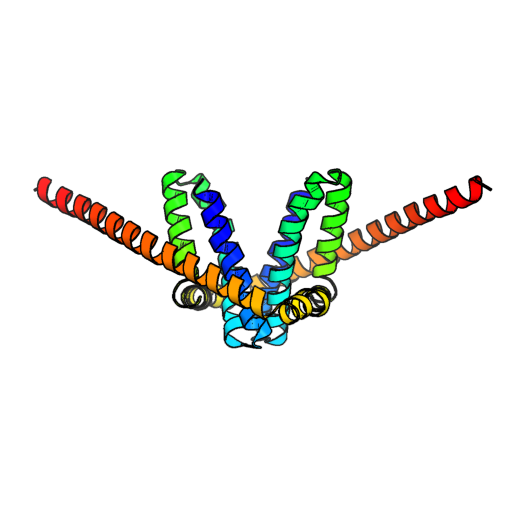. GLN A 1 99 ? 5.883 -7.211 21 1 89.75 99 GLN A O 1
ATOM 825 N N . PHE A 1 100 ? 6.027 -4.984 20.672 1 87.88 100 PHE A N 1
ATOM 826 C CA . PHE A 1 100 ? 4.879 -4.961 19.781 1 87.88 100 PHE A CA 1
ATOM 827 C C . PHE A 1 100 ? 5.156 -5.773 18.516 1 87.88 100 PHE A C 1
ATOM 829 O O . PHE A 1 100 ? 4.312 -6.555 18.078 1 87.88 100 PHE A O 1
ATOM 836 N N . PHE A 1 101 ? 6.332 -5.629 17.922 1 83.56 101 PHE A N 1
ATOM 837 C CA . PHE A 1 101 ? 6.734 -6.395 16.75 1 83.56 101 PHE A CA 1
ATOM 838 C C . PHE A 1 101 ? 6.68 -7.891 17.047 1 83.56 101 PHE A C 1
ATOM 840 O O . PHE A 1 101 ? 6.156 -8.664 16.234 1 83.56 101 PHE A O 1
ATOM 847 N N . SER A 1 102 ? 7.215 -8.234 18.172 1 87.5 102 SER A N 1
ATOM 848 C CA . SER A 1 102 ? 7.246 -9.641 18.547 1 87.5 102 SER A CA 1
ATOM 849 C C . SER A 1 102 ? 5.84 -10.188 18.75 1 87.5 102 SER A C 1
ATOM 851 O O . SER A 1 102 ? 5.555 -11.336 18.391 1 87.5 102 SER A O 1
ATOM 853 N N . PHE A 1 103 ? 5.039 -9.398 19.406 1 88.44 103 PHE A N 1
ATOM 854 C CA . PHE A 1 103 ? 3.648 -9.781 19.609 1 88.44 103 PHE A CA 1
ATOM 855 C C . PHE A 1 103 ? 2.963 -10.062 18.266 1 88.44 103 PHE A C 1
ATOM 857 O O . PHE A 1 103 ? 2.271 -11.07 18.125 1 88.44 103 PHE A O 1
ATOM 864 N N . ILE A 1 104 ? 3.156 -9.203 17.281 1 83.31 104 ILE A N 1
ATOM 865 C CA . ILE A 1 104 ? 2.553 -9.352 15.961 1 83.31 104 ILE A CA 1
ATOM 866 C C . ILE A 1 104 ? 3.137 -10.578 15.266 1 83.31 104 ILE A C 1
ATOM 868 O O . ILE A 1 104 ? 2.406 -11.359 14.648 1 83.31 104 ILE A O 1
ATOM 872 N N . ASP A 1 105 ? 4.469 -10.719 15.297 1 83.62 105 ASP A N 1
ATOM 873 C CA . ASP A 1 105 ? 5.109 -11.883 14.711 1 83.62 105 ASP A CA 1
ATOM 874 C C . ASP A 1 105 ? 4.488 -13.18 15.234 1 83.62 105 ASP A C 1
ATOM 876 O O . ASP A 1 105 ? 4.215 -14.102 14.469 1 83.62 105 ASP A O 1
ATOM 880 N N . ASP A 1 106 ? 4.258 -13.227 16.516 1 85.25 106 ASP A N 1
ATOM 881 C CA . ASP A 1 106 ? 3.699 -14.414 17.156 1 85.25 106 ASP A CA 1
ATOM 882 C C . ASP A 1 106 ? 2.258 -14.656 16.703 1 85.25 106 ASP A C 1
ATOM 884 O O . ASP A 1 106 ? 1.839 -15.797 16.531 1 85.25 106 ASP A O 1
ATOM 888 N N . LYS A 1 107 ? 1.517 -13.602 16.594 1 82.62 107 LYS A N 1
ATOM 889 C CA . LYS A 1 107 ? 0.13 -13.711 16.156 1 82.62 107 LYS A CA 1
ATOM 890 C C . LYS A 1 107 ? 0.052 -14.219 14.711 1 82.62 107 LYS A C 1
ATOM 892 O O . LYS A 1 107 ? -0.809 -15.039 14.383 1 82.62 107 LYS A O 1
ATOM 897 N N . VAL A 1 108 ? 0.876 -13.695 13.828 1 80.88 108 VAL A N 1
ATOM 898 C CA . VAL A 1 108 ? 0.906 -14.117 12.43 1 80.88 108 VAL A CA 1
ATOM 899 C C . VAL A 1 108 ? 1.302 -15.586 12.344 1 80.88 108 VAL A C 1
ATOM 901 O O . VAL A 1 108 ? 0.717 -16.344 11.57 1 80.88 108 VAL A O 1
ATOM 904 N N . LYS A 1 109 ? 2.273 -15.969 13.156 1 81.81 109 LYS A N 1
ATOM 905 C CA . LYS A 1 109 ? 2.691 -17.375 13.188 1 81.81 109 LYS A CA 1
ATOM 906 C C . LYS A 1 109 ? 1.551 -18.281 13.641 1 81.81 109 LYS A C 1
ATOM 908 O O . LYS A 1 109 ? 1.361 -19.359 13.102 1 81.81 109 LYS A O 1
ATOM 913 N N . SER A 1 110 ? 0.896 -17.859 14.609 1 81.12 110 SER A N 1
ATOM 914 C CA . SER A 1 110 ? -0.217 -18.641 15.125 1 81.12 110 SER A CA 1
ATOM 915 C C . SER A 1 110 ? -1.321 -18.797 14.086 1 81.12 110 SER A C 1
ATOM 917 O O . SER A 1 110 ? -1.923 -19.859 13.961 1 81.12 110 SER A O 1
ATOM 919 N N . VAL A 1 111 ? -1.622 -17.75 13.359 1 75.19 111 VAL A N 1
ATOM 920 C CA . VAL A 1 111 ? -2.627 -17.766 12.297 1 75.19 111 VAL A CA 1
ATOM 921 C C . VAL A 1 111 ? -2.162 -18.688 11.164 1 75.19 111 VAL A C 1
ATOM 923 O O . VAL A 1 111 ? -2.953 -19.453 10.609 1 75.19 111 VAL A O 1
ATOM 926 N N . TRP A 1 112 ? -0.911 -18.531 10.891 1 75.88 112 TRP A N 1
ATOM 927 C CA . TRP A 1 112 ? -0.328 -19.391 9.867 1 75.88 112 TRP A CA 1
ATOM 928 C C . TRP A 1 112 ? -0.487 -20.859 10.227 1 75.88 112 TRP A C 1
ATOM 930 O O . TRP A 1 112 ? -0.916 -21.672 9.398 1 75.88 112 TRP A O 1
ATOM 940 N N . ASP A 1 113 ? -0.153 -21.172 11.398 1 77.19 113 ASP A N 1
ATOM 941 C CA . ASP A 1 113 ? -0.218 -22.547 11.859 1 77.19 113 ASP A CA 1
ATOM 942 C C . ASP A 1 113 ? -1.658 -23.062 11.867 1 77.19 113 ASP A C 1
ATOM 944 O O . ASP A 1 113 ? -1.923 -24.203 11.469 1 77.19 113 ASP A O 1
ATOM 948 N N . LYS A 1 114 ? -2.518 -22.266 12.227 1 74.62 114 LYS A N 1
ATOM 949 C CA . LYS A 1 114 ? -3.924 -22.656 12.266 1 74.62 114 LYS A CA 1
ATOM 950 C C . LYS A 1 114 ? -4.496 -22.781 10.852 1 74.62 114 LYS A C 1
ATOM 952 O O . LYS A 1 114 ? -5.254 -23.719 10.57 1 74.62 114 LYS A O 1
ATOM 957 N N . SER A 1 115 ? -4.203 -21.797 9.969 1 72.81 115 SER A N 1
ATOM 958 C CA . SER A 1 115 ? -4.711 -21.797 8.602 1 72.81 115 SER A CA 1
ATOM 959 C C . SER A 1 115 ? -4.121 -22.938 7.793 1 72.81 115 SER A C 1
ATOM 961 O O . SER A 1 115 ? -4.844 -23.641 7.078 1 72.81 115 SER A O 1
ATOM 963 N N . SER A 1 116 ? -2.842 -23.062 7.875 1 71.38 116 SER A N 1
ATOM 964 C CA . SER A 1 116 ? -2.18 -24.141 7.141 1 71.38 116 SER A CA 1
ATOM 965 C C . SER A 1 116 ? -2.754 -25.5 7.512 1 71.38 116 SER A C 1
ATOM 967 O O . SER A 1 116 ? -2.969 -26.359 6.645 1 71.38 116 SER A O 1
ATOM 969 N N . ASN A 1 117 ? -3.098 -25.609 8.719 1 69.12 117 ASN A N 1
ATOM 970 C CA . ASN A 1 117 ? -3.699 -26.859 9.172 1 69.12 117 ASN A CA 1
ATOM 971 C C . ASN A 1 117 ? -5.125 -27.016 8.656 1 69.12 117 ASN A C 1
ATOM 973 O O . ASN A 1 117 ? -5.531 -28.109 8.258 1 69.12 117 ASN A O 1
ATOM 977 N N . SER A 1 118 ? -5.77 -25.891 8.609 1 66.81 118 SER A N 1
ATOM 978 C CA . SER A 1 118 ? -7.148 -25.938 8.133 1 66.81 118 SER A CA 1
ATOM 979 C C . SER A 1 118 ? -7.203 -26.156 6.621 1 66.81 118 SER A C 1
ATOM 981 O O . SER A 1 118 ? -8.031 -26.922 6.129 1 66.81 118 SER A O 1
ATOM 983 N N . ILE A 1 119 ? -6.438 -25.328 5.871 1 64.44 119 ILE A N 1
ATOM 984 C CA . ILE A 1 119 ? -6.367 -25.469 4.422 1 64.44 119 ILE A CA 1
ATOM 985 C C . ILE A 1 119 ? -5.914 -26.891 4.074 1 64.44 119 ILE A C 1
ATOM 987 O O . ILE A 1 119 ? -6.492 -27.531 3.195 1 64.44 119 ILE A O 1
ATOM 991 N N . GLU A 1 120 ? -4.863 -27.344 4.738 1 63.5 120 GLU A N 1
ATOM 992 C CA . GLU A 1 120 ? -4.391 -28.703 4.512 1 63.5 120 GLU A CA 1
ATOM 993 C C . GLU A 1 120 ? -5.492 -29.719 4.781 1 63.5 120 GLU A C 1
ATOM 995 O O . GLU A 1 120 ? -5.695 -30.641 3.986 1 63.5 120 GLU A O 1
ATOM 1000 N N . ASN A 1 121 ? -6.188 -29.469 5.789 1 64.38 121 ASN A N 1
ATOM 1001 C CA . ASN A 1 121 ? -7.27 -30.391 6.133 1 64.38 121 ASN A CA 1
ATOM 1002 C C . ASN A 1 121 ? -8.422 -30.297 5.137 1 64.38 121 ASN A C 1
ATOM 1004 O O . ASN A 1 121 ? -8.992 -31.312 4.746 1 64.38 121 ASN A O 1
ATOM 1008 N N . ALA A 1 122 ? -8.703 -29.062 4.785 1 62.94 122 ALA A N 1
ATOM 1009 C CA . ALA A 1 122 ? -9.766 -28.859 3.799 1 62.94 122 ALA A CA 1
ATOM 1010 C C . ALA A 1 122 ? -9.375 -29.453 2.449 1 62.94 122 ALA A C 1
ATOM 1012 O O . ALA A 1 122 ? -10.195 -30.062 1.768 1 62.94 122 ALA A O 1
ATOM 1013 N N . ALA A 1 123 ? -8.18 -29.125 2.061 1 62.31 123 ALA A N 1
ATOM 1014 C CA . ALA A 1 123 ? -7.664 -29.703 0.823 1 62.31 123 ALA A CA 1
ATOM 1015 C C . ALA A 1 123 ? -7.684 -31.234 0.883 1 62.31 123 ALA A C 1
ATOM 1017 O O . ALA A 1 123 ? -8.125 -31.891 -0.061 1 62.31 123 ALA A O 1
ATOM 1018 N N . LYS A 1 124 ? -7.27 -31.703 1.953 1 62.78 124 LYS A N 1
ATOM 1019 C CA . LYS A 1 124 ? -7.277 -33.156 2.148 1 62.78 124 LYS A CA 1
ATOM 1020 C C . LYS A 1 124 ? -8.695 -33.688 2.09 1 62.78 124 LYS A C 1
ATOM 1022 O O . LYS A 1 124 ? -8.93 -34.75 1.5 1 62.78 124 LYS A O 1
ATOM 1027 N N . GLU A 1 125 ? -9.531 -33.062 2.689 1 62.62 125 GLU A N 1
ATOM 1028 C CA . GLU A 1 125 ? -10.93 -33.469 2.686 1 62.62 125 GLU A CA 1
ATOM 1029 C C . GLU A 1 125 ? -11.516 -33.438 1.276 1 62.62 125 GLU A C 1
ATOM 1031 O O . GLU A 1 125 ? -12.219 -34.375 0.864 1 62.62 125 GLU A O 1
ATOM 1036 N N . LYS A 1 126 ? -11.312 -32.375 0.626 1 60.88 126 LYS A N 1
ATOM 1037 C CA . LYS A 1 126 ? -11.852 -32.25 -0.726 1 60.88 126 LYS A CA 1
ATOM 1038 C C . LYS A 1 126 ? -11.211 -33.25 -1.673 1 60.88 126 LYS A C 1
ATOM 1040 O O . LYS A 1 126 ? -11.898 -33.812 -2.533 1 60.88 126 LYS A O 1
ATOM 1045 N N . ILE A 1 127 ? -9.891 -33.281 -1.579 1 59.81 127 ILE A N 1
ATOM 1046 C CA . ILE A 1 127 ? -9.219 -34.312 -2.352 1 59.81 127 ILE A CA 1
ATOM 1047 C C . ILE A 1 127 ? -9.797 -35.688 -1.992 1 59.81 127 ILE A C 1
ATOM 1049 O O . ILE A 1 127 ? -10.047 -36.5 -2.871 1 59.81 127 ILE A O 1
ATOM 1053 N N . GLY A 1 128 ? -9.984 -35.781 -0.814 1 59.38 128 GLY A N 1
ATOM 1054 C CA . GLY A 1 128 ? -10.625 -37.031 -0.371 1 59.38 128 GLY A CA 1
ATOM 1055 C C . GLY A 1 128 ? -12 -37.219 -0.976 1 59.38 128 GLY A C 1
ATOM 1056 O O . GLY A 1 128 ? -12.336 -38.344 -1.393 1 59.38 128 GLY A O 1
ATOM 1057 N N . GLU A 1 129 ? -12.75 -36.312 -0.951 1 62.41 129 GLU A N 1
ATOM 1058 C CA . GLU A 1 129 ? -14.086 -36.375 -1.536 1 62.41 129 GLU A CA 1
ATOM 1059 C C . GLU A 1 129 ? -14.016 -36.688 -3.029 1 62.41 129 GLU A C 1
ATOM 1061 O O . GLU A 1 129 ? -14.797 -37.5 -3.537 1 62.41 129 GLU A O 1
ATOM 1066 N N . VAL A 1 130 ? -13.133 -35.938 -3.646 1 61.75 130 VAL A N 1
ATOM 1067 C CA . VAL A 1 130 ? -12.969 -36.156 -5.082 1 61.75 130 VAL A CA 1
ATOM 1068 C C . VAL A 1 130 ? -12.516 -37.594 -5.355 1 61.75 130 VAL A C 1
ATOM 1070 O O . VAL A 1 130 ? -13.023 -38.25 -6.266 1 61.75 130 VAL A O 1
ATOM 1073 N N . VAL A 1 131 ? -11.609 -37.969 -4.582 1 64.12 131 VAL A N 1
ATOM 1074 C CA . VAL A 1 131 ? -11.109 -39.312 -4.703 1 64.12 131 VAL A CA 1
ATOM 1075 C C . VAL A 1 131 ? -12.219 -40.312 -4.363 1 64.12 131 VAL A C 1
ATOM 1077 O O . VAL A 1 131 ? -12.422 -41.312 -5.078 1 64.12 131 VAL A O 1
ATOM 1080 N N . ALA A 1 132 ? -13 -40.125 -3.385 1 65.56 132 ALA A N 1
ATOM 1081 C CA . ALA A 1 132 ? -14.102 -40.969 -2.975 1 65.56 132 ALA A CA 1
ATOM 1082 C C . ALA A 1 132 ? -15.18 -41.062 -4.051 1 65.56 132 ALA A C 1
ATOM 1084 O O . ALA A 1 132 ? -15.719 -42.125 -4.336 1 65.56 132 ALA A O 1
ATOM 1085 N N . ASP A 1 133 ? -15.375 -39.906 -4.523 1 64.38 133 ASP A N 1
ATOM 1086 C CA . ASP A 1 133 ? -16.375 -39.844 -5.582 1 64.38 133 ASP A CA 1
ATOM 1087 C C . ASP A 1 133 ? -15.938 -40.656 -6.801 1 64.38 133 ASP A C 1
ATOM 1089 O O . ASP A 1 133 ? -16.766 -41.281 -7.465 1 64.38 133 ASP A O 1
ATOM 1093 N N . GLN A 1 134 ? -14.695 -40.656 -6.996 1 65.31 134 GLN A N 1
ATOM 1094 C CA . GLN A 1 134 ? -14.156 -41.406 -8.125 1 65.31 134 GLN A CA 1
ATOM 1095 C C . GLN A 1 134 ? -14.258 -42.906 -7.883 1 65.31 134 GLN A C 1
ATOM 1097 O O . GLN A 1 134 ? -14.516 -43.656 -8.812 1 65.31 134 GLN A O 1
ATOM 1102 N N . PHE A 1 135 ? -14.297 -43.25 -6.773 1 69.5 135 PHE A N 1
ATOM 1103 C CA . PHE A 1 135 ? -14.398 -44.656 -6.418 1 69.5 135 PHE A CA 1
ATOM 1104 C C . PHE A 1 135 ? -15.852 -45.094 -6.383 1 69.5 135 PHE A C 1
ATOM 1106 O O . PHE A 1 135 ? -16.156 -46.25 -6.676 1 69.5 135 PHE A O 1
ATOM 1113 N N . LYS A 1 136 ? -16.812 -44.312 -6.02 1 62.69 136 LYS A N 1
ATOM 1114 C CA . LYS A 1 136 ? -18.219 -44.688 -6.035 1 62.69 136 LYS A CA 1
ATOM 1115 C C . LYS A 1 136 ? -18.75 -44.781 -7.461 1 62.69 136 LYS A C 1
ATOM 1117 O O . LYS A 1 136 ? -19.797 -45.406 -7.703 1 62.69 136 LYS A O 1
ATOM 1122 N N . LYS A 1 137 ? -18.156 -44.031 -8.18 1 57.34 137 LYS A N 1
ATOM 1123 C CA . LYS A 1 137 ? -18.625 -44.031 -9.562 1 57.34 137 LYS A CA 1
ATOM 1124 C C . LYS A 1 137 ? -18.094 -45.25 -10.312 1 57.34 137 LYS A C 1
ATOM 1126 O O . LYS A 1 137 ? -18.516 -45.531 -11.438 1 57.34 137 LYS A O 1
ATOM 1131 N N . LYS A 1 138 ? -17.359 -45.938 -9.484 1 50.47 138 LYS A N 1
ATOM 1132 C CA . LYS A 1 138 ? -17 -47.25 -10.008 1 50.47 138 LYS A CA 1
ATOM 1133 C C . LYS A 1 138 ? -17.812 -48.344 -9.32 1 50.47 138 LYS A C 1
ATOM 1135 O O . LYS A 1 138 ? -18.125 -48.25 -8.141 1 50.47 138 LYS A O 1
ATOM 1140 N N . MET B 1 1 ? -16.969 -10.734 8.984 1 38.38 1 MET B N 1
ATOM 1141 C CA . MET B 1 1 ? -16.047 -10.852 10.109 1 38.38 1 MET B CA 1
ATOM 1142 C C . MET B 1 1 ? -14.617 -11.078 9.625 1 38.38 1 MET B C 1
ATOM 1144 O O . MET B 1 1 ? -13.68 -10.43 10.102 1 38.38 1 MET B O 1
ATOM 1148 N N . MET B 1 2 ? -14.406 -12.203 8.656 1 48.5 2 MET B N 1
ATOM 1149 C CA . MET B 1 2 ? -13.117 -12.703 8.195 1 48.5 2 MET B CA 1
ATOM 1150 C C . MET B 1 2 ? -12.352 -11.617 7.445 1 48.5 2 MET B C 1
ATOM 1152 O O . MET B 1 2 ? -11.125 -11.633 7.398 1 48.5 2 MET B O 1
ATOM 1156 N N . ASN B 1 3 ? -13.234 -10.477 7.227 1 66.56 3 ASN B N 1
ATOM 1157 C CA . ASN B 1 3 ? -12.695 -9.523 6.258 1 66.56 3 ASN B CA 1
ATOM 1158 C C . ASN B 1 3 ? -11.75 -8.523 6.918 1 66.56 3 ASN B C 1
ATOM 1160 O O . ASN B 1 3 ? -10.719 -8.18 6.348 1 66.56 3 ASN B O 1
ATOM 1164 N N . PHE B 1 4 ? -12.078 -8.375 8.281 1 70.25 4 PHE B N 1
ATOM 1165 C CA . PHE B 1 4 ? -11.234 -7.398 8.953 1 70.25 4 PHE B CA 1
ATOM 1166 C C . PHE B 1 4 ? -9.867 -7.996 9.281 1 70.25 4 PHE B C 1
ATOM 1168 O O . PHE B 1 4 ? -8.836 -7.359 9.062 1 70.25 4 PHE B O 1
ATOM 1175 N N . LEU B 1 5 ? -9.977 -9.25 9.711 1 67.88 5 LEU B N 1
ATOM 1176 C CA . LEU B 1 5 ? -8.742 -9.93 10.062 1 67.88 5 LEU B CA 1
ATOM 1177 C C . LEU B 1 5 ? -7.82 -10.055 8.852 1 67.88 5 LEU B C 1
ATOM 1179 O O . LEU B 1 5 ? -6.613 -9.836 8.961 1 67.88 5 LEU B O 1
ATOM 1183 N N . LEU B 1 6 ? -8.414 -10.312 7.766 1 72.88 6 LEU B N 1
ATOM 1184 C CA . LEU B 1 6 ? -7.641 -10.469 6.543 1 72.88 6 LEU B CA 1
ATOM 1185 C C . LEU B 1 6 ? -6.988 -9.141 6.145 1 72.88 6 LEU B C 1
ATOM 1187 O O . LEU B 1 6 ? -5.82 -9.117 5.754 1 72.88 6 LEU B O 1
ATOM 1191 N N . HIS B 1 7 ? -7.703 -8.086 6.352 1 77.19 7 HIS B N 1
ATOM 1192 C CA . HIS B 1 7 ? -7.172 -6.773 6.008 1 77.19 7 HIS B CA 1
ATOM 1193 C C . HIS B 1 7 ? -6.039 -6.375 6.945 1 77.19 7 HIS B C 1
ATOM 1195 O O . HIS B 1 7 ? -5.027 -5.824 6.508 1 77.19 7 HIS B O 1
ATOM 1201 N N . THR B 1 8 ? -6.203 -6.797 8.18 1 73.94 8 THR B N 1
ATOM 1202 C CA . THR B 1 8 ? -5.184 -6.465 9.164 1 73.94 8 THR B CA 1
ATOM 1203 C C . THR B 1 8 ? -3.883 -7.211 8.875 1 73.94 8 THR B C 1
ATOM 1205 O O . THR B 1 8 ? -2.801 -6.621 8.914 1 73.94 8 THR B O 1
ATOM 1208 N N . ILE B 1 9 ? -3.979 -8.43 8.5 1 78.44 9 ILE B N 1
ATOM 1209 C CA . ILE B 1 9 ? -2.795 -9.242 8.234 1 78.44 9 ILE B CA 1
ATOM 1210 C C . ILE B 1 9 ? -2.094 -8.742 6.977 1 78.44 9 ILE B C 1
ATOM 1212 O O . ILE B 1 9 ? -0.862 -8.727 6.906 1 78.44 9 ILE B O 1
ATOM 1216 N N . ARG B 1 10 ? -2.891 -8.312 6.047 1 84.81 10 ARG B N 1
ATOM 1217 C CA . ARG B 1 10 ? -2.357 -7.883 4.758 1 84.81 10 ARG B CA 1
ATOM 1218 C C . ARG B 1 10 ? -1.736 -6.492 4.855 1 84.81 10 ARG B C 1
ATOM 1220 O O . ARG B 1 10 ? -0.943 -6.098 4 1 84.81 10 ARG B O 1
ATOM 1227 N N . ILE B 1 11 ? -1.971 -5.812 5.98 1 89.31 11 ILE B N 1
ATOM 1228 C CA . ILE B 1 11 ? -1.531 -4.426 6.047 1 89.31 11 ILE B CA 1
ATOM 1229 C C . ILE B 1 11 ? -0.619 -4.23 7.254 1 89.31 11 ILE B C 1
ATOM 1231 O O . ILE B 1 11 ? 0.525 -3.791 7.113 1 89.31 11 ILE B O 1
ATOM 1235 N N . ILE B 1 12 ? -1.065 -4.746 8.414 1 88.06 12 ILE B N 1
ATOM 1236 C CA . ILE B 1 12 ? -0.382 -4.418 9.664 1 88.06 12 ILE B CA 1
ATOM 1237 C C . ILE B 1 12 ? 0.963 -5.137 9.719 1 88.06 12 ILE B C 1
ATOM 1239 O O . ILE B 1 12 ? 1.995 -4.52 9.992 1 88.06 12 ILE B O 1
ATOM 1243 N N . TYR B 1 13 ? 0.94 -6.383 9.367 1 89.62 13 TYR B N 1
ATOM 1244 C CA . TYR B 1 13 ? 2.17 -7.156 9.484 1 89.62 13 TYR B CA 1
ATOM 1245 C C . TYR B 1 13 ? 3.225 -6.656 8.508 1 89.62 13 TYR B C 1
ATOM 1247 O O . TYR B 1 13 ? 4.355 -6.355 8.898 1 89.62 13 TYR B O 1
ATOM 1255 N N . PRO B 1 14 ? 2.871 -6.555 7.254 1 92.94 14 PRO B N 1
ATOM 1256 C CA . PRO B 1 14 ? 3.869 -6.012 6.328 1 92.94 14 PRO B CA 1
ATOM 1257 C C . PRO B 1 14 ? 4.312 -4.598 6.703 1 92.94 14 PRO B C 1
ATOM 1259 O O . PRO B 1 14 ? 5.465 -4.227 6.465 1 92.94 14 PRO B O 1
ATOM 1262 N N . LEU B 1 15 ? 3.438 -3.85 7.258 1 92.94 15 LEU B N 1
ATOM 1263 C CA . LEU B 1 15 ? 3.783 -2.502 7.695 1 92.94 15 LEU B CA 1
ATOM 1264 C C . LEU B 1 15 ? 4.844 -2.539 8.789 1 92.94 15 LEU B C 1
ATOM 1266 O O . LEU B 1 15 ? 5.84 -1.817 8.719 1 92.94 15 LEU B O 1
ATOM 1270 N N . ILE B 1 16 ? 4.66 -3.398 9.695 1 91.31 16 ILE B N 1
ATOM 1271 C CA . ILE B 1 16 ? 5.594 -3.553 10.805 1 91.31 16 ILE B CA 1
ATOM 1272 C C . ILE B 1 16 ? 6.938 -4.059 10.281 1 91.31 16 ILE B C 1
ATOM 1274 O O . ILE B 1 16 ? 7.992 -3.568 10.68 1 91.31 16 ILE B O 1
ATOM 1278 N N . GLN B 1 17 ? 6.875 -5.008 9.438 1 93.38 17 GLN B N 1
ATOM 1279 C CA . GLN B 1 17 ? 8.102 -5.527 8.844 1 93.38 17 GLN B CA 1
ATOM 1280 C C . GLN B 1 17 ? 8.82 -4.445 8.039 1 93.38 17 GLN B C 1
ATOM 1282 O O . GLN B 1 17 ? 10.055 -4.406 8.008 1 93.38 17 GLN B O 1
ATOM 1287 N N . SER B 1 18 ? 8.086 -3.602 7.355 1 95.12 18 SER B N 1
ATOM 1288 C CA . SER B 1 18 ? 8.68 -2.486 6.625 1 95.12 18 SER B CA 1
ATOM 1289 C C . SER B 1 18 ? 9.453 -1.562 7.559 1 95.12 18 SER B C 1
ATOM 1291 O O . SER B 1 18 ? 10.562 -1.131 7.234 1 95.12 18 SER B O 1
ATOM 1293 N N . PHE B 1 19 ? 8.852 -1.312 8.734 1 94.06 19 PHE B N 1
ATOM 1294 C CA . PHE B 1 19 ? 9.555 -0.487 9.719 1 94.06 19 PHE B CA 1
ATOM 1295 C C . PHE B 1 19 ? 10.852 -1.154 10.156 1 94.06 19 PHE B C 1
ATOM 1297 O O . PHE B 1 19 ? 11.875 -0.489 10.305 1 94.06 19 PHE B O 1
ATOM 1304 N N . LYS B 1 20 ? 10.789 -2.398 10.305 1 92.69 20 LYS B N 1
ATOM 1305 C CA . LYS B 1 20 ? 11.945 -3.158 10.781 1 92.69 20 LYS B CA 1
ATOM 1306 C C . LYS B 1 20 ? 13.078 -3.131 9.766 1 92.69 20 LYS B C 1
ATOM 1308 O O . LYS B 1 20 ? 14.242 -2.914 10.133 1 92.69 20 LYS B O 1
ATOM 1313 N N . VAL B 1 21 ? 12.758 -3.354 8.539 1 94.44 21 VAL B N 1
ATOM 1314 C CA . VAL B 1 21 ? 13.805 -3.432 7.531 1 94.44 21 VAL B CA 1
ATOM 1315 C C . VAL B 1 21 ? 14.375 -2.039 7.266 1 94.44 21 VAL B C 1
ATOM 1317 O O . VAL B 1 21 ? 15.555 -1.896 6.945 1 94.44 21 VAL B O 1
ATOM 1320 N N . LEU B 1 22 ? 13.5 -1.031 7.453 1 94.62 22 LEU B N 1
ATOM 1321 C CA . LEU B 1 22 ? 13.984 0.338 7.297 1 94.62 22 LEU B CA 1
ATOM 1322 C C . LEU B 1 22 ? 14.891 0.73 8.453 1 94.62 22 LEU B C 1
ATOM 1324 O O . LEU B 1 22 ? 15.945 1.336 8.242 1 94.62 22 LEU B O 1
ATOM 1328 N N . LYS B 1 23 ? 14.445 0.372 9.625 1 91.44 23 LYS B N 1
ATOM 1329 C CA . LYS B 1 23 ? 15.242 0.644 10.812 1 91.44 23 LYS B CA 1
ATOM 1330 C C . LYS B 1 23 ? 16.609 -0.041 10.734 1 91.44 23 LYS B C 1
ATOM 1332 O O . LYS B 1 23 ? 17.625 0.555 11.086 1 91.44 23 LYS B O 1
ATOM 1337 N N . ASN B 1 24 ? 16.641 -1.243 10.242 1 92.5 24 ASN B N 1
ATOM 1338 C CA . ASN B 1 24 ? 17.859 -2.051 10.203 1 92.5 24 ASN B CA 1
ATOM 1339 C C . ASN B 1 24 ? 18.656 -1.82 8.922 1 92.5 24 ASN B C 1
ATOM 1341 O O . ASN B 1 24 ? 19.672 -2.477 8.688 1 92.5 24 ASN B O 1
ATOM 1345 N N . LYS B 1 25 ? 18.219 -0.95 8.094 1 94 25 LYS B N 1
ATOM 1346 C CA . LYS B 1 25 ? 18.875 -0.631 6.82 1 94 25 LYS B CA 1
ATOM 1347 C C . LYS B 1 25 ? 19.109 -1.893 6 1 94 25 LYS B C 1
ATOM 1349 O O . LYS B 1 25 ? 20.188 -2.059 5.414 1 94 25 LYS B O 1
ATOM 1354 N N . ASP B 1 26 ? 18.156 -2.814 6.051 1 95.5 26 ASP B N 1
ATOM 1355 C CA . ASP B 1 26 ? 18.188 -4.055 5.285 1 95.5 26 ASP B CA 1
ATOM 1356 C C . ASP B 1 26 ? 17.703 -3.836 3.854 1 95.5 26 ASP B C 1
ATOM 1358 O O . ASP B 1 26 ? 16.516 -3.986 3.564 1 95.5 26 ASP B O 1
ATOM 1362 N N . LYS B 1 27 ? 18.594 -3.639 2.936 1 95.69 27 LYS B N 1
ATOM 1363 C CA . LYS B 1 27 ? 18.266 -3.254 1.566 1 95.69 27 LYS B CA 1
ATOM 1364 C C . LYS B 1 27 ? 17.516 -4.371 0.847 1 95.69 27 LYS B C 1
ATOM 1366 O O . LYS B 1 27 ? 16.594 -4.109 0.061 1 95.69 27 LYS B O 1
ATOM 1371 N N . GLU B 1 28 ? 17.922 -5.574 1.086 1 94.62 28 GLU B N 1
ATOM 1372 C CA . GLU B 1 28 ? 17.234 -6.703 0.463 1 94.62 28 GLU B CA 1
ATOM 1373 C C . GLU B 1 28 ? 15.805 -6.832 0.971 1 94.62 28 GLU B C 1
ATOM 1375 O O . GLU B 1 28 ? 14.883 -7.078 0.191 1 94.62 28 GLU B O 1
ATOM 1380 N N . GLY B 1 29 ? 15.672 -6.672 2.273 1 95.69 29 GLY B N 1
ATOM 1381 C CA . GLY B 1 29 ? 14.344 -6.688 2.863 1 95.69 29 GLY B CA 1
ATOM 1382 C C . GLY B 1 29 ? 13.453 -5.566 2.357 1 95.69 29 GLY B C 1
ATOM 1383 O O . GLY B 1 29 ? 12.266 -5.77 2.129 1 95.69 29 GLY B O 1
ATOM 1384 N N . GLN B 1 30 ? 14.117 -4.422 2.201 1 96.56 30 GLN B N 1
ATOM 1385 C CA . GLN B 1 30 ? 13.367 -3.275 1.7 1 96.56 30 GLN B CA 1
ATOM 1386 C C . GLN B 1 30 ? 12.828 -3.539 0.294 1 96.56 30 GLN B C 1
ATOM 1388 O O . GLN B 1 30 ? 11.688 -3.209 -0.012 1 96.56 30 GLN B O 1
ATOM 1393 N N . GLN B 1 31 ? 13.648 -4.113 -0.493 1 97.06 31 GLN B N 1
ATOM 1394 C CA . GLN B 1 31 ? 13.219 -4.453 -1.847 1 97.06 31 GLN B CA 1
ATOM 1395 C C . GLN B 1 31 ? 12.086 -5.469 -1.825 1 97.06 31 GLN B C 1
ATOM 1397 O O . GLN B 1 31 ? 11.102 -5.324 -2.557 1 97.06 31 GLN B O 1
ATOM 1402 N N . THR B 1 32 ? 12.258 -6.473 -0.988 1 96.31 32 THR B N 1
ATOM 1403 C CA . THR B 1 32 ? 11.273 -7.547 -0.893 1 96.31 32 THR B CA 1
ATOM 1404 C C . THR B 1 32 ? 9.914 -7.004 -0.447 1 96.31 32 THR B C 1
ATOM 1406 O O . THR B 1 32 ? 8.883 -7.379 -1.001 1 96.31 32 THR B O 1
ATOM 1409 N N . LEU B 1 33 ? 9.977 -6.133 0.52 1 96.94 33 LEU B N 1
ATOM 1410 C CA . LEU B 1 33 ? 8.734 -5.59 1.052 1 96.94 33 LEU B CA 1
ATOM 1411 C C . LEU B 1 33 ? 8.094 -4.629 0.057 1 96.94 33 LEU B C 1
ATOM 1413 O O . LEU B 1 33 ? 6.867 -4.527 -0.012 1 96.94 33 LEU B O 1
ATOM 1417 N N . LEU B 1 34 ? 8.93 -3.92 -0.713 1 97.56 34 LEU B N 1
ATOM 1418 C CA . LEU B 1 34 ? 8.375 -3.084 -1.773 1 97.56 34 LEU B CA 1
ATOM 1419 C C . LEU B 1 34 ? 7.641 -3.93 -2.807 1 97.56 34 LEU B C 1
ATOM 1421 O O . LEU B 1 34 ? 6.539 -3.58 -3.232 1 97.56 34 LEU B O 1
ATOM 1425 N N . LYS B 1 35 ? 8.227 -5.02 -3.193 1 96.56 35 LYS B N 1
ATOM 1426 C CA . LYS B 1 35 ? 7.57 -5.949 -4.113 1 96.56 35 LYS B CA 1
ATOM 1427 C C . LYS B 1 35 ? 6.258 -6.465 -3.529 1 96.56 35 LYS B C 1
ATOM 1429 O O . LYS B 1 35 ? 5.266 -6.602 -4.246 1 96.56 35 LYS B O 1
ATOM 1434 N N . TYR B 1 36 ? 6.312 -6.758 -2.277 1 95.56 36 TYR B N 1
ATOM 1435 C CA . TYR B 1 36 ? 5.102 -7.219 -1.609 1 95.56 36 TYR B CA 1
ATOM 1436 C C . TYR B 1 36 ? 3.975 -6.203 -1.755 1 95.56 36 TYR B C 1
ATOM 1438 O O . TYR B 1 36 ? 2.84 -6.566 -2.074 1 95.56 36 TYR B O 1
ATOM 1446 N N . TRP B 1 37 ? 4.27 -4.953 -1.413 1 94.62 37 TRP B N 1
ATOM 1447 C CA . TRP B 1 37 ? 3.24 -3.922 -1.479 1 94.62 37 TRP B CA 1
ATOM 1448 C C . TRP B 1 37 ? 2.668 -3.812 -2.889 1 94.62 37 TRP B C 1
ATOM 1450 O O . TRP B 1 37 ? 1.466 -3.602 -3.064 1 94.62 37 TRP B O 1
ATOM 1460 N N . CYS B 1 38 ? 3.518 -3.938 -3.881 1 94.44 38 CYS B N 1
ATOM 1461 C CA . CYS B 1 38 ? 3.049 -3.936 -5.262 1 94.44 38 CYS B CA 1
ATOM 1462 C C . CYS B 1 38 ? 2.094 -5.094 -5.516 1 94.44 38 CYS B C 1
ATOM 1464 O O . CYS B 1 38 ? 1.003 -4.898 -6.055 1 94.44 38 CYS B O 1
ATOM 1466 N N . ILE B 1 39 ? 2.461 -6.238 -5.082 1 92.69 39 ILE B N 1
ATOM 1467 C CA . ILE B 1 39 ? 1.657 -7.438 -5.297 1 92.69 39 ILE B CA 1
ATOM 1468 C C . ILE B 1 39 ? 0.331 -7.309 -4.551 1 92.69 39 ILE B C 1
ATOM 1470 O O . ILE B 1 39 ? -0.716 -7.715 -5.059 1 92.69 39 ILE B O 1
ATOM 1474 N N . ASN B 1 40 ? 0.429 -6.805 -3.336 1 91.62 40 ASN B N 1
ATOM 1475 C CA . ASN B 1 40 ? -0.772 -6.613 -2.531 1 91.62 40 ASN B CA 1
ATOM 1476 C C . ASN B 1 40 ? -1.789 -5.727 -3.244 1 91.62 40 ASN B C 1
ATOM 1478 O O . ASN B 1 40 ? -2.992 -5.984 -3.186 1 91.62 40 ASN B O 1
ATOM 1482 N N . TRP B 1 41 ? -1.377 -4.691 -3.893 1 89.5 41 TRP B N 1
ATOM 1483 C CA . TRP B 1 41 ? -2.275 -3.809 -4.629 1 89.5 41 TRP B CA 1
ATOM 1484 C C . TRP B 1 41 ? -2.822 -4.5 -5.871 1 89.5 41 TRP B C 1
ATOM 1486 O O . TRP B 1 41 ? -3.984 -4.305 -6.238 1 89.5 41 TRP B O 1
ATOM 1496 N N . MET B 1 42 ? -2.018 -5.281 -6.52 1 88.19 42 MET B N 1
ATOM 1497 C CA . MET B 1 42 ? -2.471 -6.031 -7.691 1 88.19 42 MET B CA 1
ATOM 1498 C C . MET B 1 42 ? -3.535 -7.055 -7.305 1 88.19 42 MET B C 1
ATOM 1500 O O . MET B 1 42 ? -4.512 -7.242 -8.031 1 88.19 42 MET B O 1
ATOM 1504 N N . ILE B 1 43 ? -3.367 -7.695 -6.199 1 86.31 43 ILE B N 1
ATOM 1505 C CA . ILE B 1 43 ? -4.328 -8.672 -5.695 1 86.31 43 ILE B CA 1
ATOM 1506 C C . ILE B 1 43 ? -5.633 -7.965 -5.328 1 86.31 43 ILE B C 1
ATOM 1508 O O . ILE B 1 43 ? -6.723 -8.516 -5.531 1 86.31 43 ILE B O 1
ATOM 1512 N N . SER B 1 44 ? -5.504 -6.75 -4.77 1 84.12 44 SER B N 1
ATOM 1513 C CA . SER B 1 44 ? -6.703 -5.988 -4.438 1 84.12 44 SER B CA 1
ATOM 1514 C C . SER B 1 44 ? -7.539 -5.699 -5.68 1 84.12 44 SER B C 1
ATOM 1516 O O . SER B 1 44 ? -8.773 -5.664 -5.609 1 84.12 44 SER B O 1
ATOM 1518 N N . LEU B 1 45 ? -6.941 -5.453 -6.762 1 82.94 45 LEU B N 1
ATOM 1519 C CA . LEU B 1 45 ? -7.637 -5.258 -8.031 1 82.94 45 LEU B CA 1
ATOM 1520 C C . LEU B 1 45 ? -8.273 -6.559 -8.508 1 82.94 45 LEU B C 1
ATOM 1522 O O . LEU B 1 45 ? -9.391 -6.551 -9.039 1 82.94 45 LEU B O 1
ATOM 1526 N N . LEU B 1 46 ? -7.605 -7.613 -8.305 1 84.88 46 LEU B N 1
ATOM 1527 C CA . LEU B 1 46 ? -8.125 -8.93 -8.648 1 84.88 46 LEU B CA 1
ATOM 1528 C C . LEU B 1 46 ? -9.359 -9.266 -7.82 1 84.88 46 LEU B C 1
ATOM 1530 O O . LEU B 1 46 ? -10.273 -9.938 -8.305 1 84.88 46 LEU B O 1
ATOM 1534 N N . ASP B 1 47 ? -9.375 -8.773 -6.613 1 83.69 47 ASP B N 1
ATOM 1535 C CA . ASP B 1 47 ? -10.5 -8.984 -5.711 1 83.69 47 ASP B CA 1
ATOM 1536 C C . ASP B 1 47 ? -11.797 -8.461 -6.328 1 83.69 47 ASP B C 1
ATOM 1538 O O . ASP B 1 47 ? -12.852 -9.086 -6.184 1 83.69 47 ASP B O 1
ATOM 1542 N N . ILE B 1 48 ? -11.68 -7.34 -6.984 1 84.12 48 ILE B N 1
ATOM 1543 C CA . ILE B 1 48 ? -12.852 -6.742 -7.621 1 84.12 48 ILE B CA 1
ATOM 1544 C C . ILE B 1 48 ? -13.398 -7.691 -8.68 1 84.12 48 ILE B C 1
ATOM 1546 O O . ILE B 1 48 ? -14.609 -7.898 -8.773 1 84.12 48 ILE B O 1
ATOM 1550 N N . VAL B 1 49 ? -12.578 -8.32 -9.422 1 86.62 49 VAL B N 1
ATOM 1551 C CA . VAL B 1 49 ? -12.953 -9.234 -10.492 1 86.62 49 VAL B CA 1
ATOM 1552 C C . VAL B 1 49 ? -13.5 -10.531 -9.891 1 86.62 49 VAL B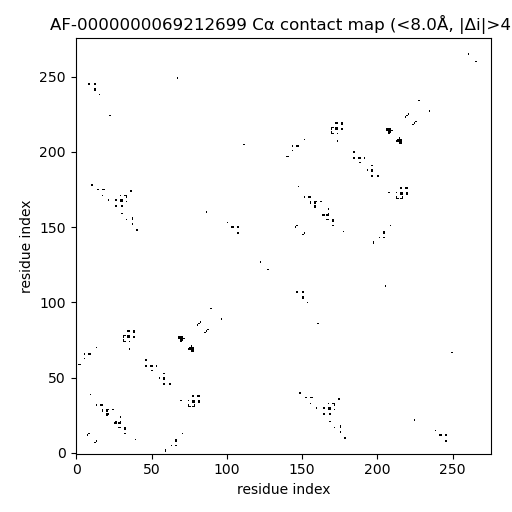 C 1
ATOM 1554 O O . VAL B 1 49 ? -14.523 -11.047 -10.344 1 86.62 49 VAL B O 1
ATOM 1557 N N . LEU B 1 50 ? -12.758 -11.062 -8.852 1 86.12 50 LEU B N 1
ATOM 1558 C CA . LEU B 1 50 ? -13.148 -12.32 -8.219 1 86.12 50 LEU B CA 1
ATOM 1559 C C . LEU B 1 50 ? -14.531 -12.195 -7.582 1 86.12 50 LEU B C 1
ATOM 1561 O O . LEU B 1 50 ? -15.297 -13.164 -7.566 1 86.12 50 LEU B O 1
ATOM 1565 N N . GLU B 1 51 ? -14.898 -11.016 -7.074 1 87.19 51 GLU B N 1
ATOM 1566 C CA . GLU B 1 51 ? -16.188 -10.797 -6.43 1 87.19 51 GLU B CA 1
ATOM 1567 C C . GLU B 1 51 ? -17.328 -10.844 -7.445 1 87.19 51 GLU B C 1
ATOM 1569 O O . GLU B 1 51 ? -18.469 -11.156 -7.094 1 87.19 51 GLU B O 1
ATOM 1574 N N . ILE B 1 52 ? -17.047 -10.516 -8.648 1 88.88 52 ILE B N 1
ATOM 1575 C CA . ILE B 1 52 ? -18.047 -10.555 -9.711 1 88.88 52 ILE B CA 1
ATOM 1576 C C . ILE B 1 52 ? -18.281 -12 -10.141 1 88.88 52 ILE B C 1
ATOM 1578 O O . ILE B 1 52 ? -19.422 -12.383 -10.414 1 88.88 52 ILE B O 1
ATOM 1582 N N . VAL B 1 53 ? -17.312 -12.789 -10.188 1 90.62 53 VAL B N 1
ATOM 1583 C CA . VAL B 1 53 ? -17.359 -14.117 -10.797 1 90.62 53 VAL B CA 1
ATOM 1584 C C . VAL B 1 53 ? -17.656 -15.164 -9.734 1 90.62 53 VAL B C 1
ATOM 1586 O O . VAL B 1 53 ? -18.406 -16.109 -9.992 1 90.62 53 VAL B O 1
ATOM 1589 N N . LEU B 1 54 ? -17.062 -15.062 -8.57 1 89.06 54 LEU B N 1
ATOM 1590 C CA . LEU B 1 54 ? -17.156 -16.094 -7.539 1 89.06 54 LEU B CA 1
ATOM 1591 C C . LEU B 1 54 ? -18.109 -15.656 -6.426 1 89.06 54 LEU B C 1
ATOM 1593 O O . LEU B 1 54 ? -18.422 -14.469 -6.305 1 89.06 54 LEU B O 1
ATOM 1597 N N . ASN B 1 55 ? -18.641 -16.625 -5.723 1 87 55 ASN B N 1
ATOM 1598 C CA . ASN B 1 55 ? -19.438 -16.297 -4.551 1 87 55 ASN B CA 1
ATOM 1599 C C . ASN B 1 55 ? -18.562 -15.828 -3.391 1 87 55 ASN B C 1
ATOM 1601 O O . ASN B 1 55 ? -17.344 -15.969 -3.434 1 87 55 ASN B O 1
ATOM 1605 N N . ASP B 1 56 ? -19.141 -15.281 -2.393 1 81.38 56 ASP B N 1
ATOM 1606 C CA . ASP B 1 56 ? -18.438 -14.625 -1.288 1 81.38 56 ASP B CA 1
ATOM 1607 C C . ASP B 1 56 ? -17.547 -15.609 -0.539 1 81.38 56 ASP B C 1
ATOM 1609 O O . ASP B 1 56 ? -16.406 -15.273 -0.179 1 81.38 56 ASP B O 1
ATOM 1613 N N . LEU B 1 57 ? -18.141 -16.781 -0.33 1 79.38 57 LEU B N 1
ATOM 1614 C CA . LEU B 1 57 ? -17.375 -17.766 0.42 1 79.38 57 LEU B CA 1
ATOM 1615 C C . LEU B 1 57 ? -16.094 -18.156 -0.322 1 79.38 57 LEU B C 1
ATOM 1617 O O . LEU B 1 57 ? -15.023 -18.219 0.279 1 79.38 57 LEU B O 1
ATOM 1621 N N . LEU B 1 58 ? -16.172 -18.406 -1.608 1 85.31 58 LEU B N 1
ATOM 1622 C CA . LEU B 1 58 ? -15.016 -18.797 -2.416 1 85.31 58 LEU B CA 1
ATOM 1623 C C . LEU B 1 58 ? -14.016 -17.656 -2.516 1 85.31 58 LEU B C 1
ATOM 1625 O O . LEU B 1 58 ? -12.805 -17.875 -2.486 1 85.31 58 LEU B O 1
ATOM 1629 N N . VAL B 1 59 ? -14.453 -16.469 -2.652 1 81.31 59 VAL B N 1
ATOM 1630 C CA . VAL B 1 59 ? -13.594 -15.289 -2.73 1 81.31 59 VAL B CA 1
ATOM 1631 C C . VAL B 1 59 ? -12.766 -15.172 -1.452 1 81.31 59 VAL B C 1
ATOM 1633 O O . VAL B 1 59 ? -11.547 -14.969 -1.51 1 81.31 59 VAL B O 1
ATOM 1636 N N . ASP B 1 60 ? -13.406 -15.383 -0.345 1 75.81 60 ASP B N 1
ATOM 1637 C CA . ASP B 1 60 ? -12.719 -15.281 0.94 1 75.81 60 ASP B CA 1
ATOM 1638 C C . ASP B 1 60 ? -11.609 -16.328 1.052 1 75.81 60 ASP B C 1
ATOM 1640 O O . ASP B 1 60 ? -10.516 -16.016 1.52 1 75.81 60 ASP B O 1
ATOM 1644 N N . ILE B 1 61 ? -11.93 -17.438 0.658 1 77.69 61 ILE B N 1
ATOM 1645 C CA . ILE B 1 61 ? -10.969 -18.516 0.756 1 77.69 61 ILE B CA 1
ATOM 1646 C C . ILE B 1 61 ? -9.758 -18.219 -0.12 1 77.69 6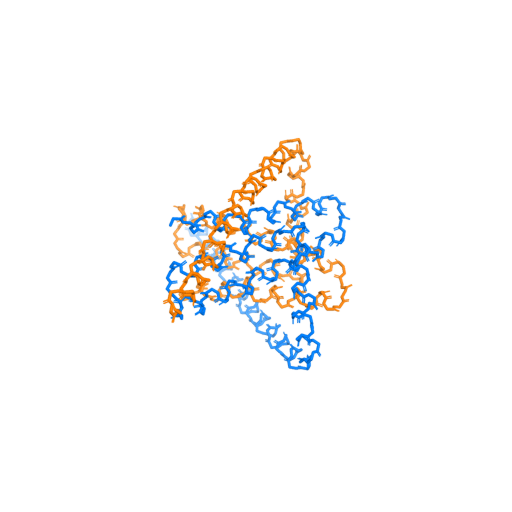1 ILE B C 1
ATOM 1648 O O . ILE B 1 61 ? -8.609 -18.406 0.306 1 77.69 61 ILE B O 1
ATOM 1652 N N . VAL B 1 62 ? -10.039 -17.797 -1.322 1 82.69 62 VAL B N 1
ATOM 1653 C CA . VAL B 1 62 ? -8.961 -17.516 -2.264 1 82.69 62 VAL B CA 1
ATOM 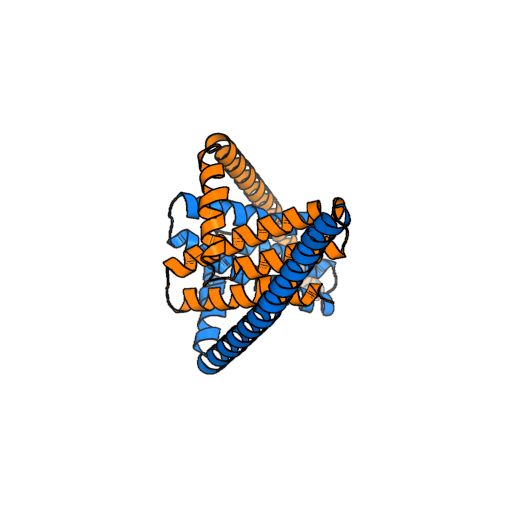1654 C C . VAL B 1 62 ? -8.109 -16.359 -1.745 1 82.69 62 VAL B C 1
ATOM 1656 O O . VAL B 1 62 ? -6.879 -16.438 -1.741 1 82.69 62 VAL B O 1
ATOM 1659 N N . LEU B 1 63 ? -8.719 -15.367 -1.252 1 80 63 LEU B N 1
ATOM 1660 C CA . LEU B 1 63 ? -8 -14.172 -0.825 1 80 63 LEU B CA 1
ATOM 1661 C C . LEU B 1 63 ? -7.199 -14.445 0.442 1 80 63 LEU B C 1
ATOM 1663 O O . LEU B 1 63 ? -6.09 -13.93 0.6 1 80 63 LEU B O 1
ATOM 1667 N N . VAL B 1 64 ? -7.703 -15.211 1.277 1 78.06 64 VAL B N 1
ATOM 1668 C CA . VAL B 1 64 ? -6.984 -15.562 2.496 1 78.06 64 VAL B CA 1
ATOM 1669 C C . VAL B 1 64 ? -5.75 -16.391 2.145 1 78.06 64 VAL B C 1
ATOM 1671 O O . VAL B 1 64 ? -4.668 -16.156 2.693 1 78.06 64 VAL B O 1
ATOM 1674 N N . SER B 1 65 ? -5.941 -17.312 1.286 1 81.31 65 SER B N 1
ATOM 1675 C CA . SER B 1 65 ? -4.828 -18.156 0.853 1 81.31 65 SER B CA 1
ATOM 1676 C C . SER B 1 65 ? -3.732 -17.312 0.197 1 81.31 65 SER B C 1
ATOM 1678 O O . SER B 1 65 ? -2.545 -17.516 0.457 1 81.31 65 SER B O 1
ATOM 1680 N N . LEU B 1 66 ? -4.152 -16.391 -0.614 1 82.38 66 LEU B N 1
ATOM 1681 C CA . LEU B 1 66 ? -3.195 -15.523 -1.282 1 82.38 66 LEU B CA 1
ATOM 1682 C C . LEU B 1 66 ? -2.471 -14.641 -0.272 1 82.38 66 LEU B C 1
ATOM 1684 O O . LEU B 1 66 ? -1.256 -14.445 -0.366 1 82.38 66 LEU B O 1
ATOM 1688 N N . ALA B 1 67 ? -3.158 -14.172 0.702 1 79.5 67 ALA B N 1
ATOM 1689 C CA . ALA B 1 67 ? -2.584 -13.289 1.716 1 79.5 67 ALA B CA 1
ATOM 1690 C C . ALA B 1 67 ? -1.549 -14.023 2.561 1 79.5 67 ALA B C 1
ATOM 1692 O O . ALA B 1 67 ? -0.455 -13.508 2.801 1 79.5 67 ALA B O 1
ATOM 1693 N N . ILE B 1 68 ? -1.82 -15.148 2.959 1 79.56 68 ILE B N 1
ATOM 1694 C CA . ILE B 1 68 ? -0.909 -15.945 3.77 1 79.56 68 ILE B CA 1
ATOM 1695 C C . ILE B 1 68 ? 0.317 -16.328 2.943 1 79.56 68 ILE B C 1
ATOM 1697 O O . ILE B 1 68 ? 1.445 -16.281 3.439 1 79.56 68 ILE B O 1
ATOM 1701 N N . GLY B 1 69 ? 0.022 -16.719 1.744 1 82.38 69 GLY B N 1
ATOM 1702 C CA . GLY B 1 69 ? 1.117 -17.078 0.861 1 82.38 69 GLY B CA 1
ATOM 1703 C C . GLY B 1 69 ? 2.102 -15.945 0.629 1 82.38 69 GLY B C 1
ATOM 1704 O O . GLY B 1 69 ? 3.309 -16.172 0.535 1 82.38 69 GLY B O 1
ATOM 1705 N N . LEU B 1 70 ? 1.61 -14.789 0.622 1 86.06 70 LEU B N 1
ATOM 1706 C CA . LEU B 1 70 ? 2.459 -13.633 0.339 1 86.06 70 LEU B CA 1
ATOM 1707 C C . LEU B 1 70 ? 3.395 -13.352 1.509 1 86.06 70 LEU B C 1
ATOM 1709 O O . LEU B 1 70 ? 4.496 -12.828 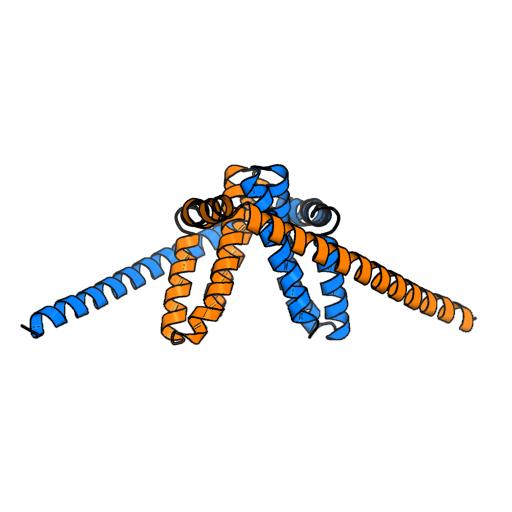1.315 1 86.06 70 LEU B O 1
ATOM 1713 N N . ILE B 1 71 ? 2.926 -13.719 2.707 1 86.31 71 ILE B N 1
ATOM 1714 C CA . ILE B 1 71 ? 3.721 -13.445 3.9 1 86.31 71 ILE B CA 1
ATOM 1715 C C . ILE B 1 71 ? 4.633 -14.633 4.199 1 86.31 71 ILE B C 1
ATOM 1717 O O . ILE B 1 71 ? 5.605 -14.5 4.945 1 86.31 71 ILE B O 1
ATOM 1721 N N . TYR B 1 72 ? 4.434 -15.633 3.465 1 79.38 72 TYR B N 1
ATOM 1722 C CA . TYR B 1 72 ? 5.176 -16.875 3.693 1 79.38 72 TYR B CA 1
ATOM 1723 C C . TYR B 1 72 ? 6.66 -16.672 3.424 1 79.38 72 TYR B C 1
ATOM 1725 O O . TYR B 1 72 ? 7.043 -15.961 2.494 1 79.38 72 TYR B O 1
ATOM 1733 N N . ASN B 1 73 ? 7.48 -17.359 4.262 1 81.38 73 ASN B N 1
ATOM 1734 C CA . ASN B 1 73 ? 8.938 -17.375 4.145 1 81.38 73 ASN B CA 1
ATOM 1735 C C . ASN B 1 73 ? 9.516 -15.969 4.035 1 81.38 73 ASN B C 1
ATOM 1737 O O . ASN B 1 73 ? 10.289 -15.68 3.123 1 81.38 73 ASN B O 1
ATOM 1741 N N . ASN B 1 74 ? 9.078 -15.086 4.887 1 86.06 74 ASN B N 1
ATOM 1742 C CA . ASN B 1 74 ? 9.594 -13.727 4.977 1 86.06 74 ASN B CA 1
ATOM 1743 C C . ASN B 1 74 ? 9.422 -12.969 3.66 1 86.06 74 ASN B C 1
ATOM 1745 O O . ASN B 1 74 ? 10.375 -12.391 3.137 1 86.06 74 ASN B O 1
ATOM 1749 N N . PHE B 1 75 ? 8.32 -13.102 3.035 1 89.94 75 PHE B N 1
ATOM 1750 C CA . PHE B 1 75 ? 7.871 -12.359 1.859 1 89.94 75 PHE B CA 1
ATOM 1751 C C . PHE B 1 75 ? 8.633 -12.812 0.617 1 89.94 75 PHE B C 1
ATOM 1753 O O . PHE B 1 75 ? 8.547 -12.172 -0.433 1 89.94 75 PHE B O 1
ATOM 1760 N N . LYS B 1 76 ? 9.297 -13.961 0.726 1 89.06 76 LYS B N 1
ATOM 1761 C CA . LYS B 1 76 ? 10.039 -14.461 -0.426 1 89.06 76 LYS B CA 1
ATOM 1762 C C . LYS B 1 76 ? 9.094 -14.938 -1.524 1 89.06 76 LYS B C 1
ATOM 1764 O O . LYS B 1 76 ? 9.414 -14.844 -2.711 1 89.06 76 LYS B O 1
ATOM 1769 N N . PHE B 1 77 ? 8.008 -15.398 -1.077 1 85.06 77 PHE B N 1
ATOM 1770 C CA . PHE B 1 77 ? 7.016 -15.812 -2.062 1 85.06 77 PHE B CA 1
ATOM 1771 C C . PHE B 1 77 ? 6.516 -14.617 -2.863 1 85.06 77 PHE B C 1
ATOM 1773 O O . PHE B 1 77 ? 6.363 -14.703 -4.082 1 85.06 77 PHE B O 1
ATOM 1780 N N . SER B 1 78 ? 6.219 -13.547 -2.197 1 88.06 78 SER B N 1
ATOM 1781 C CA . SER B 1 78 ? 5.785 -12.352 -2.9 1 88.06 78 SER B CA 1
ATOM 1782 C C . SER B 1 78 ? 6.859 -11.844 -3.855 1 88.06 78 SER B C 1
ATOM 1784 O O . SER B 1 78 ? 6.562 -11.43 -4.977 1 88.06 78 SER B O 1
ATOM 1786 N N . ALA B 1 79 ? 8.086 -11.891 -3.396 1 91.81 79 ALA B N 1
ATOM 1787 C CA . ALA B 1 79 ? 9.195 -11.516 -4.273 1 91.81 79 ALA B CA 1
ATOM 1788 C C . ALA B 1 79 ? 9.258 -12.422 -5.496 1 91.81 79 ALA B C 1
ATOM 1790 O O . ALA B 1 79 ? 9.531 -11.961 -6.605 1 91.81 79 ALA B O 1
ATOM 1791 N N . ALA B 1 80 ? 8.992 -13.664 -5.316 1 90.94 80 ALA B N 1
ATOM 1792 C CA . ALA B 1 80 ? 9.023 -14.617 -6.418 1 90.94 80 ALA B CA 1
ATOM 1793 C C . ALA B 1 80 ? 7.91 -14.328 -7.422 1 90.94 80 ALA B C 1
ATOM 1795 O O . ALA B 1 80 ? 8.125 -14.414 -8.633 1 90.94 80 ALA B O 1
ATOM 1796 N N . ILE B 1 81 ? 6.75 -14.055 -6.891 1 89.5 81 ILE B N 1
ATOM 1797 C CA . ILE B 1 81 ? 5.621 -13.711 -7.754 1 89.5 81 ILE B CA 1
ATOM 1798 C C . ILE B 1 81 ? 5.965 -12.477 -8.586 1 89.5 81 ILE B C 1
ATOM 1800 O O . ILE B 1 81 ? 5.75 -12.469 -9.805 1 89.5 81 ILE B O 1
ATOM 1804 N N . PHE B 1 82 ? 6.504 -11.523 -7.926 1 93.06 82 PHE B N 1
ATOM 1805 C CA . PHE B 1 82 ? 6.895 -10.305 -8.625 1 93.06 82 PHE B CA 1
ATOM 1806 C C . PHE B 1 82 ? 7.902 -10.602 -9.727 1 93.06 82 PHE B C 1
ATOM 1808 O O . PHE B 1 82 ? 7.723 -10.195 -10.867 1 93.06 82 PHE B O 1
ATOM 1815 N N . ASN B 1 83 ? 8.914 -11.305 -9.383 1 92.25 83 ASN B N 1
ATOM 1816 C CA . ASN B 1 83 ? 10.031 -11.562 -10.281 1 92.25 83 ASN B CA 1
ATOM 1817 C C . ASN B 1 83 ? 9.617 -12.453 -11.445 1 92.25 83 ASN B C 1
ATOM 1819 O O . ASN B 1 83 ? 10.141 -12.312 -12.555 1 92.25 83 ASN B O 1
ATOM 1823 N N . ASN B 1 84 ? 8.641 -13.297 -11.203 1 91.81 84 ASN B N 1
ATOM 1824 C CA . ASN B 1 84 ? 8.32 -14.289 -12.219 1 91.81 84 ASN B CA 1
ATOM 1825 C C . ASN B 1 84 ? 7.102 -13.875 -13.039 1 91.81 84 ASN B C 1
ATOM 1827 O O . ASN B 1 84 ? 6.902 -14.367 -14.156 1 91.81 84 ASN B O 1
ATOM 1831 N N . SER B 1 85 ? 6.34 -13.039 -12.523 1 88.5 85 SER B N 1
ATOM 1832 C CA . SER B 1 85 ? 5.121 -12.656 -13.234 1 88.5 85 SER B CA 1
ATOM 1833 C C . SER B 1 85 ? 5.16 -11.188 -13.648 1 88.5 85 SER B C 1
ATOM 1835 O O . SER B 1 85 ? 5.02 -10.867 -14.828 1 88.5 85 SER B O 1
ATOM 1837 N N . ILE B 1 86 ? 5.43 -10.32 -12.719 1 89.5 86 ILE B N 1
ATOM 1838 C CA . ILE B 1 86 ? 5.312 -8.883 -12.977 1 89.5 86 ILE B CA 1
ATOM 1839 C C . ILE B 1 86 ? 6.531 -8.398 -13.766 1 89.5 86 ILE B C 1
ATOM 1841 O O . ILE B 1 86 ? 6.387 -7.75 -14.797 1 89.5 86 ILE B O 1
ATOM 1845 N N . GLN B 1 87 ? 7.645 -8.781 -13.297 1 90.88 87 GLN B N 1
ATOM 1846 C CA . GLN B 1 87 ? 8.891 -8.289 -13.875 1 90.88 87 GLN B CA 1
ATOM 1847 C C . GLN B 1 87 ? 9 -8.688 -15.344 1 90.88 87 GLN B C 1
ATOM 1849 O O . GLN B 1 87 ? 9.266 -7.84 -16.203 1 90.88 87 GLN B O 1
ATOM 1854 N N . PRO B 1 88 ? 8.766 -9.945 -15.648 1 88.31 88 PRO B N 1
ATOM 1855 C CA . PRO B 1 88 ? 8.852 -10.328 -17.062 1 88.31 88 PRO B CA 1
ATOM 1856 C C . PRO B 1 88 ? 7.789 -9.648 -17.922 1 88.31 88 PRO B C 1
ATOM 1858 O O . PRO B 1 88 ? 8.039 -9.344 -19.094 1 88.31 88 PRO B O 1
ATOM 1861 N N . PHE B 1 89 ? 6.617 -9.469 -17.391 1 88.88 89 PHE B N 1
ATOM 1862 C CA . PHE B 1 89 ? 5.562 -8.766 -18.109 1 88.88 89 PHE B CA 1
ATOM 1863 C C . PHE B 1 89 ? 5.992 -7.348 -18.453 1 88.88 89 PHE B C 1
ATOM 1865 O O . PHE B 1 89 ? 5.738 -6.863 -19.547 1 88.88 89 PHE B O 1
ATOM 1872 N N . ILE B 1 90 ? 6.652 -6.656 -17.531 1 86.44 90 ILE B N 1
ATOM 1873 C CA . ILE B 1 90 ? 7.137 -5.293 -17.734 1 86.44 90 ILE B CA 1
ATOM 1874 C C . ILE B 1 90 ? 8.203 -5.277 -18.828 1 86.44 90 ILE B C 1
ATOM 1876 O O . ILE B 1 90 ? 8.188 -4.406 -19.703 1 86.44 90 ILE B O 1
ATOM 1880 N N . TYR B 1 91 ? 8.984 -6.23 -18.781 1 85.69 91 TYR B N 1
ATOM 1881 C CA . TYR B 1 91 ? 10.078 -6.285 -19.75 1 85.69 91 TYR B CA 1
ATOM 1882 C C . TYR B 1 91 ? 9.562 -6.609 -21.141 1 85.69 91 TYR B C 1
ATOM 1884 O O . TYR B 1 91 ? 10.062 -6.074 -22.141 1 85.69 91 TYR B O 1
ATOM 1892 N N . GLN B 1 92 ? 8.602 -7.449 -21.266 1 88.94 92 GLN B N 1
ATOM 1893 C CA . GLN B 1 92 ? 8.047 -7.867 -22.562 1 88.94 92 GLN B CA 1
ATOM 1894 C C . GLN B 1 92 ? 7.281 -6.727 -23.219 1 88.94 92 GLN B C 1
ATOM 1896 O O . GLN B 1 92 ? 7.207 -6.648 -24.453 1 88.94 92 GLN B O 1
ATOM 1901 N N . HIS B 1 93 ? 6.699 -5.891 -22.406 1 89 93 HIS B N 1
ATOM 1902 C CA . HIS B 1 93 ? 5.895 -4.797 -22.938 1 89 93 HIS B CA 1
ATOM 1903 C C . HIS B 1 93 ? 6.504 -3.441 -22.578 1 89 93 HIS B C 1
ATOM 1905 O O . HIS B 1 93 ? 5.781 -2.51 -22.219 1 89 93 HIS B O 1
ATOM 1911 N N . GLU B 1 94 ? 7.781 -3.414 -22.609 1 87.06 94 GLU B N 1
ATOM 1912 C CA . GLU B 1 94 ? 8.547 -2.281 -22.109 1 87.06 94 GLU B CA 1
ATOM 1913 C C . GLU B 1 94 ? 8.078 -0.971 -22.734 1 87.06 94 GLU B C 1
ATOM 1915 O O . GLU B 1 94 ? 7.832 0.008 -22.031 1 87.06 94 GLU B O 1
ATOM 1920 N N . LYS B 1 95 ? 7.945 -0.926 -24.062 1 89.62 95 LYS B N 1
ATOM 1921 C CA . LYS B 1 95 ? 7.562 0.302 -24.75 1 89.62 95 LYS B CA 1
ATOM 1922 C C . LYS B 1 95 ? 6.18 0.775 -24.312 1 89.62 95 LYS B C 1
ATOM 1924 O O . LYS B 1 95 ? 5.992 1.951 -24 1 89.62 95 LYS B O 1
ATOM 1929 N N . LYS B 1 96 ? 5.203 -0.153 -24.328 1 89.12 96 LYS B N 1
ATOM 1930 C CA . LYS B 1 96 ? 3.844 0.177 -23.906 1 89.12 96 LYS B CA 1
ATOM 1931 C C . LYS B 1 96 ? 3.811 0.62 -22.453 1 89.12 96 LYS B C 1
ATOM 1933 O O . LYS B 1 96 ? 3.078 1.546 -22.094 1 89.12 96 LYS B O 1
ATOM 1938 N N . ILE B 1 97 ? 4.562 -0.047 -21.656 1 86.75 97 ILE B N 1
ATOM 1939 C CA . ILE B 1 97 ? 4.609 0.26 -20.234 1 86.75 97 ILE B CA 1
ATOM 1940 C C . ILE B 1 97 ? 5.234 1.639 -20.016 1 86.75 97 ILE B C 1
ATOM 1942 O O . ILE B 1 97 ? 4.754 2.428 -19.203 1 86.75 97 ILE B O 1
ATOM 1946 N N . GLU B 1 98 ? 6.285 1.879 -20.75 1 88.12 98 GLU B N 1
ATOM 1947 C CA . GLU B 1 98 ? 6.918 3.189 -20.641 1 88.12 98 GLU B CA 1
ATOM 1948 C C . GLU B 1 98 ? 5.965 4.301 -21.078 1 88.12 98 GLU B C 1
ATOM 1950 O O . GLU B 1 98 ? 5.961 5.383 -20.484 1 88.12 98 GLU B O 1
ATOM 1955 N N . GLN B 1 99 ? 5.242 4.066 -22.141 1 89.62 99 GLN B N 1
ATOM 1956 C CA . GLN B 1 99 ? 4.238 5.035 -22.562 1 89.62 99 GLN B CA 1
ATOM 1957 C C . GLN B 1 99 ? 3.174 5.242 -21.5 1 89.62 99 GLN B C 1
ATOM 1959 O O . GLN B 1 99 ? 2.736 6.367 -21.25 1 89.62 99 GLN B O 1
ATOM 1964 N N . PHE B 1 100 ? 2.756 4.137 -20.953 1 87.56 100 PHE B N 1
ATOM 1965 C CA . PHE B 1 100 ? 1.781 4.195 -19.859 1 87.56 100 PHE B CA 1
ATOM 1966 C C . PHE B 1 100 ? 2.336 4.977 -18.672 1 87.56 100 PHE B C 1
ATOM 1968 O O . PHE B 1 100 ? 1.646 5.82 -18.109 1 87.56 100 PHE B O 1
ATOM 1975 N N . PHE B 1 101 ? 3.576 4.738 -18.297 1 83.38 101 PHE B N 1
ATOM 1976 C CA . PHE B 1 101 ? 4.238 5.465 -17.219 1 83.38 101 PHE B CA 1
ATOM 1977 C C . PHE B 1 101 ? 4.25 6.961 -17.5 1 83.38 101 PHE B C 1
ATOM 1979 O O . PHE B 1 101 ? 3.938 7.77 -16.625 1 83.38 101 PHE B O 1
ATOM 1986 N N . SER B 1 102 ? 4.602 7.266 -18.703 1 87.31 102 SER B N 1
ATOM 1987 C CA . SER B 1 102 ? 4.68 8.664 -19.109 1 87.31 102 SER B CA 1
ATOM 1988 C C . SER B 1 102 ? 3.305 9.328 -19.062 1 87.31 102 SER B C 1
ATOM 1990 O O . SER B 1 102 ? 3.18 10.492 -18.672 1 87.31 102 SER B O 1
ATOM 1992 N N . PHE B 1 103 ? 2.344 8.609 -19.547 1 88.31 103 PHE B N 1
ATOM 1993 C CA . PHE B 1 103 ? 0.973 9.109 -19.5 1 88.31 103 PHE B CA 1
ATOM 1994 C C . PHE B 1 103 ? 0.553 9.43 -18.078 1 88.31 103 PHE B C 1
ATOM 1996 O O . PHE B 1 103 ? -0.019 10.492 -17.812 1 88.31 103 PHE B O 1
ATOM 2003 N N . ILE B 1 104 ? 0.843 8.555 -17.141 1 83.38 104 ILE B N 1
ATOM 2004 C CA . ILE B 1 104 ? 0.49 8.734 -15.734 1 83.38 104 ILE B CA 1
ATOM 2005 C C . ILE B 1 104 ? 1.28 9.906 -15.148 1 83.38 104 ILE B C 1
ATOM 2007 O O . ILE B 1 104 ? 0.728 10.742 -14.422 1 83.38 104 ILE B O 1
ATOM 2011 N N . ASP B 1 105 ? 2.586 9.945 -15.414 1 83.5 105 ASP B N 1
ATOM 2012 C CA . ASP B 1 105 ? 3.408 11.055 -14.953 1 83.5 105 ASP B CA 1
ATOM 2013 C C . ASP B 1 105 ? 2.807 12.398 -15.375 1 83.5 105 ASP B C 1
ATOM 2015 O O . ASP B 1 105 ? 2.742 13.336 -14.578 1 83.5 105 ASP B O 1
ATOM 2019 N N . ASP B 1 106 ? 2.369 12.477 -16.594 1 85.12 106 ASP B N 1
ATOM 2020 C CA . ASP B 1 106 ? 1.8 13.703 -17.141 1 85.12 106 ASP B CA 1
ATOM 2021 C C . ASP B 1 106 ? 0.479 14.047 -16.453 1 85.12 106 ASP B C 1
ATOM 2023 O O . ASP B 1 106 ? 0.185 15.219 -16.219 1 85.12 106 ASP B O 1
ATOM 2027 N N . LYS B 1 107 ? -0.316 13.055 -16.203 1 82.5 107 LYS B N 1
ATOM 2028 C CA . LYS B 1 107 ? -1.593 13.273 -15.531 1 82.5 107 LYS B CA 1
ATOM 2029 C C . LYS B 1 107 ? -1.384 13.773 -14.109 1 82.5 107 LYS B C 1
ATOM 2031 O O . LYS B 1 107 ? -2.107 14.656 -13.641 1 82.5 107 LYS B O 1
ATOM 2036 N N . VAL B 1 108 ? -0.468 13.18 -13.375 1 80.69 108 VAL B N 1
ATOM 2037 C CA . VAL B 1 108 ? -0.168 13.586 -12 1 80.69 108 VAL B CA 1
ATOM 2038 C C . VAL B 1 108 ? 0.354 15.023 -11.992 1 80.69 108 VAL B C 1
ATOM 2040 O O . VAL B 1 108 ? -0.026 15.82 -11.141 1 80.69 108 VAL B O 1
ATOM 2043 N N . LYS B 1 109 ? 1.2 15.336 -12.961 1 81.5 109 LYS B N 1
ATOM 2044 C CA . LYS B 1 109 ? 1.718 16.703 -13.062 1 81.5 109 LYS B CA 1
ATOM 2045 C C . LYS B 1 109 ? 0.593 17.688 -13.328 1 81.5 109 LYS B C 1
ATOM 2047 O O . LYS B 1 109 ? 0.583 18.797 -12.773 1 81.5 109 LYS B O 1
ATOM 2052 N N . SER B 1 110 ? -0.241 17.344 -14.188 1 80.75 110 SER B N 1
ATOM 2053 C CA . SER B 1 110 ? -1.359 18.234 -14.516 1 80.75 110 SER B CA 1
ATOM 2054 C C . SER B 1 110 ? -2.258 18.453 -13.305 1 80.75 110 SER B C 1
ATOM 2056 O O . SER B 1 110 ? -2.74 19.578 -13.086 1 80.75 110 SER B O 1
ATOM 2058 N N . VAL B 1 111 ? -2.523 17.422 -12.523 1 74.69 111 VAL B N 1
ATOM 2059 C CA . VAL B 1 111 ? -3.33 17.516 -11.312 1 74.69 111 VAL B CA 1
ATOM 2060 C C . VAL B 1 111 ? -2.611 18.391 -10.281 1 74.69 111 VAL B C 1
ATOM 2062 O O . VAL B 1 111 ? -3.234 19.203 -9.609 1 74.69 111 VAL B O 1
ATOM 2065 N N . TRP B 1 112 ? -1.348 18.141 -10.211 1 75.62 112 TRP B N 1
ATOM 2066 C CA . TRP B 1 112 ? -0.535 18.938 -9.297 1 75.62 112 TRP B CA 1
ATOM 2067 C C . TRP B 1 112 ? -0.631 20.422 -9.641 1 75.62 112 TRP B C 1
ATOM 2069 O O . TRP B 1 112 ? -0.844 21.25 -8.758 1 75.62 112 TRP B O 1
ATOM 2079 N N . ASP B 1 113 ? -0.467 20.688 -10.859 1 77.06 113 ASP B N 1
ATOM 2080 C CA . ASP B 1 113 ? -0.496 22.078 -11.305 1 77.06 113 ASP B CA 1
ATOM 2081 C C . ASP B 1 113 ? -1.869 22.703 -11.07 1 77.06 113 ASP B C 1
ATOM 2083 O O . ASP B 1 113 ? -1.968 23.859 -10.641 1 77.06 113 ASP B O 1
ATOM 2087 N N . LYS B 1 114 ? -2.844 21.984 -11.273 1 74.38 114 LYS B N 1
ATOM 2088 C CA . LYS B 1 114 ? -4.199 22.484 -11.07 1 74.38 114 LYS B CA 1
ATOM 2089 C C . LYS B 1 114 ? -4.512 22.656 -9.586 1 74.38 114 LYS B C 1
ATOM 2091 O O . LYS B 1 114 ? -5.137 23.641 -9.188 1 74.38 114 LYS B O 1
ATOM 2096 N N . SER B 1 115 ? -4.16 21.625 -8.766 1 72.12 115 SER B N 1
ATOM 2097 C CA . SER B 1 115 ? -4.426 21.656 -7.328 1 72.12 115 SER B CA 1
ATOM 2098 C C . SER B 1 115 ? -3.617 22.75 -6.637 1 72.12 115 SER B C 1
ATOM 2100 O O . SER B 1 115 ? -4.148 23.5 -5.812 1 72.12 115 SER B O 1
ATOM 2102 N N . SER B 1 116 ? -2.355 22.766 -6.938 1 71 116 SER B N 1
ATOM 2103 C CA . SER B 1 116 ? -1.493 23.766 -6.336 1 71 116 SER B CA 1
ATOM 2104 C C . SER B 1 116 ? -2.016 25.172 -6.605 1 71 116 SER B C 1
ATOM 2106 O O . SER B 1 116 ? -2.006 26.031 -5.715 1 71 116 SER B O 1
ATOM 2108 N N . ASN B 1 117 ? -2.562 25.328 -7.727 1 68.81 117 ASN B N 1
ATOM 2109 C CA . ASN B 1 117 ? -3.133 26.625 -8.062 1 68.81 117 ASN B CA 1
ATOM 2110 C C . ASN B 1 117 ? -4.434 26.875 -7.309 1 68.81 117 ASN B C 1
ATOM 2112 O O . ASN B 1 117 ? -4.676 28 -6.844 1 68.81 117 ASN B O 1
ATOM 2116 N N . SER B 1 118 ? -5.137 25.812 -7.145 1 66.19 118 SER B N 1
ATOM 2117 C CA . SER B 1 118 ? -6.406 25.953 -6.434 1 66.19 118 SER B CA 1
ATOM 2118 C C . SER B 1 118 ? -6.18 26.156 -4.938 1 66.19 118 SER B C 1
ATOM 2120 O O . SER B 1 118 ? -6.848 26.969 -4.305 1 66.19 118 SER B O 1
ATOM 2122 N N . ILE B 1 119 ? -5.367 25.234 -4.328 1 64.19 119 ILE B N 1
ATOM 2123 C CA . ILE B 1 119 ? -5.039 25.359 -2.91 1 64.19 119 ILE B CA 1
ATOM 2124 C C . ILE B 1 119 ? -4.422 26.734 -2.641 1 64.19 119 ILE B C 1
ATOM 2126 O O . ILE B 1 119 ? -4.789 27.406 -1.673 1 64.19 119 ILE B O 1
ATOM 2130 N N . GLU B 1 120 ? -3.479 27.094 -3.475 1 62.72 120 GLU B N 1
ATOM 2131 C CA . GLU B 1 120 ? -2.869 28.422 -3.332 1 62.72 120 GLU B CA 1
ATOM 2132 C C . GLU B 1 120 ? -3.92 29.531 -3.398 1 62.72 120 GLU B C 1
ATOM 2134 O O . GLU B 1 120 ? -3.912 30.438 -2.578 1 62.72 120 GLU B O 1
ATOM 2139 N N . ASN B 1 121 ? -4.789 29.359 -4.273 1 64.06 121 ASN B N 1
ATOM 2140 C CA . ASN B 1 121 ? -5.836 30.359 -4.418 1 64.06 121 ASN B CA 1
ATOM 2141 C C . ASN B 1 121 ? -6.801 30.344 -3.238 1 64.06 121 ASN B C 1
ATOM 2143 O O . ASN B 1 121 ? -7.219 31.391 -2.75 1 64.06 121 ASN B O 1
ATOM 2147 N N . ALA B 1 122 ? -7.117 29.109 -2.857 1 62.59 122 ALA B N 1
ATOM 2148 C CA . ALA B 1 122 ? -8.008 28.984 -1.703 1 62.59 122 ALA B CA 1
ATOM 2149 C C . ALA B 1 122 ? -7.34 29.516 -0.438 1 62.59 122 ALA B C 1
ATOM 2151 O O . ALA B 1 122 ? -7.984 30.188 0.377 1 62.59 122 ALA B O 1
ATOM 2152 N N . ALA B 1 123 ? -6.121 29.094 -0.255 1 62.34 123 ALA B N 1
ATOM 2153 C CA . ALA B 1 123 ? -5.359 29.609 0.877 1 62.34 123 ALA B CA 1
ATOM 2154 C C . ALA B 1 123 ? -5.277 31.141 0.828 1 62.34 123 ALA B C 1
ATOM 2156 O O . ALA B 1 123 ? -5.504 31.812 1.836 1 62.34 123 ALA B O 1
ATOM 2157 N N . LYS B 1 124 ? -5.012 31.594 -0.286 1 62.62 124 LYS B N 1
ATOM 2158 C CA . LYS B 1 124 ? -4.945 33.031 -0.471 1 62.62 124 LYS B CA 1
ATOM 2159 C C . LYS B 1 124 ? -6.289 33.688 -0.164 1 62.62 124 LYS B C 1
ATOM 2161 O O . LYS B 1 124 ? -6.34 34.75 0.461 1 62.62 124 LYS B O 1
ATOM 2166 N N . GLU B 1 125 ? -7.258 33.094 -0.618 1 62.09 125 GLU B N 1
ATOM 2167 C CA . GLU B 1 125 ? -8.594 33.625 -0.366 1 62.09 125 GLU B CA 1
ATOM 2168 C C . GLU B 1 125 ? -8.93 33.625 1.123 1 62.09 125 GLU B C 1
ATOM 2170 O O . GLU B 1 125 ? -9.477 34.562 1.658 1 62.09 125 GLU B O 1
ATOM 2175 N N . LYS B 1 126 ? -8.719 32.531 1.729 1 60.25 126 LYS B N 1
ATOM 2176 C CA . LYS B 1 126 ? -9.016 32.406 3.152 1 60.25 126 LYS B CA 1
ATOM 2177 C C . LYS B 1 126 ? -8.148 33.375 3.98 1 60.25 126 LYS B C 1
ATOM 2179 O O . LYS B 1 126 ? -8.625 33.969 4.949 1 60.25 126 LYS B O 1
ATOM 2184 N N . ILE B 1 127 ? -6.855 33.281 3.652 1 59.16 127 ILE B N 1
ATOM 2185 C CA . ILE B 1 127 ? -5.98 34.25 4.301 1 59.16 127 ILE B CA 1
ATOM 2186 C C . ILE B 1 127 ? -6.508 35.656 4.059 1 59.16 127 ILE B C 1
ATOM 2188 O O . ILE B 1 127 ? -6.535 36.469 4.977 1 59.16 127 ILE B O 1
ATOM 2192 N N . GLY B 1 128 ? -6.867 35.812 2.926 1 58.94 128 GLY B N 1
ATOM 2193 C CA . GLY B 1 128 ? -7.477 37.094 2.615 1 58.94 128 GLY B CA 1
ATOM 2194 C C . GLY B 1 128 ? -8.703 37.406 3.457 1 58.94 128 GLY B C 1
ATOM 2195 O O . GLY B 1 128 ? 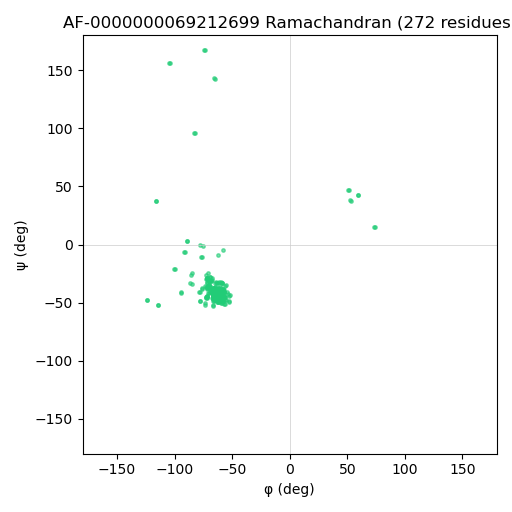-8.875 38.5 3.941 1 58.94 128 GLY B O 1
ATOM 2196 N N . GLU B 1 129 ? -9.516 36.531 3.559 1 62 129 GLU B N 1
ATOM 2197 C CA . GLU B 1 129 ? -10.719 36.688 4.371 1 62 129 GLU B CA 1
ATOM 2198 C C . GLU B 1 129 ? -10.367 36.969 5.832 1 62 129 GLU B C 1
ATOM 2200 O O . GLU B 1 129 ? -10.984 37.812 6.477 1 62 129 GLU B O 1
ATOM 2205 N N . VAL B 1 130 ? -9.445 36.156 6.277 1 61.25 130 VAL B N 1
ATOM 2206 C CA . VAL B 1 130 ? -9.023 36.312 7.664 1 61.25 130 VAL B CA 1
ATOM 2207 C C . VAL B 1 130 ? -8.414 37.688 7.867 1 61.25 130 VAL B C 1
ATOM 2209 O O . VAL B 1 130 ? -8.695 38.344 8.859 1 61.25 130 VAL B O 1
ATOM 2212 N N . VAL B 1 131 ? -7.637 38 6.941 1 63.53 131 VAL B N 1
ATOM 2213 C CA . VAL B 1 131 ? -7.012 39.312 6.984 1 63.53 131 VAL B CA 1
ATOM 2214 C C . VAL B 1 131 ? -8.078 40.406 6.852 1 63.53 131 VAL B C 1
ATOM 2216 O O . VAL B 1 131 ? -8.07 41.375 7.602 1 63.53 131 VAL B O 1
ATOM 2219 N N . ALA B 1 132 ? -9.023 40.281 6.02 1 64.94 132 ALA B N 1
ATOM 2220 C CA . ALA B 1 132 ? -10.102 41.219 5.816 1 64.94 132 ALA B CA 1
ATOM 2221 C C . ALA B 1 132 ? -10.969 41.344 7.066 1 64.94 132 ALA B C 1
ATOM 2223 O O . ALA B 1 132 ? -11.367 42.469 7.449 1 64.94 132 ALA B O 1
ATOM 2224 N N . ASP B 1 133 ? -11.164 40.25 7.594 1 63.84 133 ASP B N 1
ATOM 2225 C CA . ASP B 1 133 ? -11.977 40.219 8.812 1 63.84 133 ASP B CA 1
ATOM 2226 C C . ASP B 1 133 ? -11.266 40.969 9.945 1 63.84 133 ASP B C 1
ATOM 2228 O O . ASP B 1 133 ? -11.914 41.625 10.75 1 63.84 133 ASP B O 1
ATOM 2232 N N . GLN B 1 134 ? -10.031 40.875 9.906 1 64.06 134 GLN B N 1
ATOM 2233 C CA . GLN B 1 134 ? -9.25 41.531 10.93 1 64.06 134 GLN B CA 1
ATOM 2234 C C . GLN B 1 134 ? -9.266 43.062 10.719 1 64.06 134 GLN B C 1
ATOM 2236 O O . GLN B 1 134 ? -9.281 43.812 11.688 1 64.06 134 GLN B O 1
ATOM 2241 N N . PHE B 1 135 ? -9.438 43.438 9.633 1 67.81 135 PHE B N 1
ATOM 2242 C CA . PHE B 1 135 ? -9.477 44.875 9.312 1 67.81 135 PHE B CA 1
ATOM 2243 C C . PHE B 1 135 ? -10.867 45.438 9.531 1 67.81 135 PHE B C 1
ATOM 2245 O O . PHE B 1 135 ? -11.023 46.594 9.867 1 67.81 135 PHE B O 1
ATOM 2252 N N . LYS B 1 136 ? -11.961 44.812 9.336 1 62.53 136 LYS B N 1
ATOM 2253 C CA . LYS B 1 136 ? -13.312 45.312 9.617 1 62.53 136 LYS B CA 1
ATOM 2254 C C . LYS B 1 136 ? -13.547 45.438 11.117 1 62.53 136 LYS B C 1
ATOM 2256 O O . LYS B 1 136 ? -14.391 46.219 11.547 1 62.53 136 LYS B O 1
ATOM 2261 N N . LYS B 1 137 ? -12.977 44.656 11.758 1 54.66 137 LYS B N 1
ATOM 2262 C CA . LYS B 1 137 ? -13.18 44.719 13.203 1 54.66 137 LYS B CA 1
ATOM 2263 C C . LYS B 1 137 ? -12.414 45.875 13.82 1 54.66 137 LYS B C 1
ATOM 2265 O O . LYS B 1 137 ? -12.602 46.219 14.992 1 54.66 137 LYS B O 1
ATOM 2270 N N . LYS B 1 138 ? -11.789 46.438 12.875 1 51.06 138 LYS B N 1
ATOM 2271 C CA . LYS B 1 138 ? -11.203 47.688 13.312 1 51.06 138 LYS B CA 1
ATOM 2272 C C . LYS B 1 138 ? -12.008 48.875 12.789 1 51.06 138 LYS B C 1
ATOM 2274 O O . LYS B 1 138 ? -12.562 48.844 11.688 1 51.06 138 LYS B O 1
#

Organism: Paramecium tetraurelia (NCBI:txid5888)

Secondary structure (DSSP, 8-state):
-HHHHHHHHHHHHHHHHHHHHHHTT-HHHHHHHHHHHHHHHHHHHHHHHHHHHS-HHHHHHHHHHHHHHHHHHHHHHHHHHIIIIIHHHHHHTHHHHHHHHHHHHHHHHHHHHHHHHHHHHHHHHHHHHHHHHHHHT-/-HHHHHHHHHHHHHHHHHHHHHHTT-HHHHHHHHHHHHHHHHHHHHHHHHHHHS-HHHHHHHHHHHHHHHHHHHHHHHHHHIIIIIHHHHHHTHHHHHHHHHHHHHHHHHHHHHHHHHHHHHHHHHHHHHHHHHHHT-